Protein 4CNE (pdb70)

Radius of gyration: 18.92 Å; Cα contacts (8 Å, |Δi|>4): 772; chains: 2; bounding box: 39×49×54 Å

Foldseek 3Di:
DVCQQLQALEEEEEEQEADLLLLLLLLLLQVVLNHQHYEYANHVDQRDPNSCVSVPVRVNSSVPYHYYHDPCVVCPFAPAEEEEDDADPVDGAAEDELLVVLQVQSVRSNDTHYYYYWYYFPPTDDPVSRVVHNYYYAHDDDPVDRDDGRSVVSNSSSNSNSVSVVVVD/DVCQQLAALEEEEEEQEADLLLLLLQLLLLVVLNYQEYEYANHVDQHDVNSCVSVPVRSNSSVPYHYYHDPCVVCPWAPAEEEEDLVAAEDELLRLLQVQSVRSNPTHYYYYWYYQPPIDDPVRNVVGNYYYNHDDDPVDRRDGRSVVSSSSSNSNSVNVVVVD

GO terms:
  GO:0106339 tRNA (cytidine(32)-2'-O-ribose)-methyltransferase activity (F, EXP)
  GO:0160206 tRNA (cytidine(32)/uridine(32)-2'-O-ribose)-methyltransferase activity (F, EXP)
  GO:0005829 cytosol (C, IDA)
  GO:0042803 protein homodimerization activity (F, IDA)
  GO:0002128 tRNA nucleoside ribose methylation (P, IMP)

Organism: Escherichia coli (strain K12) (NCBI:txid83333)

Solvent-accessible surface area: 13932 Å² total; per-residue (Å²): 32,106,0,64,186,34,1,74,47,0,29,0,0,1,1,63,2,50,105,17,20,20,2,0,20,0,0,43,1,0,32,0,0,2,0,46,35,1,31,0,6,73,17,135,77,145,35,64,91,102,0,80,67,78,0,48,39,0,40,68,1,10,62,102,17,84,78,23,116,66,11,85,82,0,19,65,65,19,54,12,5,1,0,30,28,75,171,37,225,122,38,98,62,72,36,11,58,1,65,79,0,0,98,86,0,11,73,63,1,73,125,47,39,0,0,3,0,2,5,49,26,226,115,23,18,67,81,126,24,15,86,76,5,94,59,4,5,31,29,39,18,6,85,114,39,68,65,24,41,15,0,12,14,0,1,0,1,0,0,3,0,7,26,6,16,62,78,90,144,32,107,0,72,202,33,0,83,42,0,28,0,0,1,1,58,1,42,107,11,8,22,0,0,21,0,0,45,2,0,31,1,0,2,0,49,33,1,26,0,4,73,14,132,75,136,34,61,94,103,0,79,67,71,0,54,43,0,40,70,3,13,62,106,21,88,68,24,112,67,11,79,81,0,20,65,64,18,52,7,6,0,0,19,46,94,180,86,70,110,25,59,1,65,86,0,0,92,60,0,12,74,63,1,80,129,45,38,0,0,1,0,2,10,38,43,236,108,27,15,55,112,117,20,25,115,71,6,88,56,19,1,36,16,37,19,4,88,120,36,44,53,22,33,15,0,10,15,0,1,0,1,0,0,1,0,8,26,5,16,67,79,93,134

Sequence (333 aa):
DPALRALQNIRIVLVETSHTGNMGSVARAMMKTMGLTNLWLVNPLVKPDSQAIALAAGASDVIGNAHIVDTLDEALAGCSLVVGTSARSRTLPWPMLDPRECGLKSVAEAANTPVALVFGRERVGLTNEELQKCHYHVAIAANPEYSSLNLAMAVQVIAYEVRMAWLATQDPALRALQNIRIVLVETSHTGNMGSVARAMKTMGLTNLWLVNPLVKPDSQAIALAAGASDVIGNAHIVDTLDEALAGCSLVVGTSAPWPMLDPRECGLKSVAEAANTPVALVFGRERVGLTNEELQKCHYHVAIAANPEYSSLNLAMMAVQVIAYEVRMAWLATQ

CATH classification: 3.40.1280.10

Nearest PDB structures (foldseek):
  4cne-assembly1_A  TM=1.006E+00  e=1.136E-35  Escherichia coli K-12
  4cne-assembly1_B  TM=1.001E+00  e=1.919E-32  Escherichia coli K-12
  4cnd-assembly1_B  TM=1.003E+00  e=7.903E-32  Escherichia coli K-12
  4xbo-assembly1_A  TM=9.644E-01  e=3.445E-30  Escherichia coli K-12
  4xbo-assembly1_B  TM=9.761E-01  e=1.181E-26  Escherichia coli K-12

Structure (mmCIF, N/CA/C/O backbone):
data_4CNE
#
_entry.id   4CNE
#
_cell.length_a   42.440
_cell.length_b   72.850
_cell.length_c   55.540
_cell.angle_alpha   90.00
_cell.angle_beta   107.75
_cell.angle_gamma   90.00
#
_symmetry.space_group_name_H-M   'P 1 21 1'
#
loop_
_entity.id
_entity.type
_entity.pdbx_description
1 polymer "TRNA (CYTIDINE/URIDINE-2'-O-)-METHYLTRANSFERASE TRMJ"
2 non-polymer S-ADENOSYL-L-HOMOCYSTEINE
3 non-polymer DI(HYDROXYETHYL)ETHER
4 water water
#
loop_
_atom_site.group_PDB
_atom_site.id
_atom_site.type_symbol
_atom_site.label_atom_id
_atom_site.label_alt_id
_atom_site.label_comp_id
_atom_site.label_asym_id
_atom_site.label_entity_id
_atom_site.label_seq_id
_atom_site.pdbx_PDB_ins_code
_atom_site.Cartn_x
_atom_site.Cartn_y
_atom_site.Cartn_z
_atom_site.occupancy
_atom_site.B_iso_or_equiv
_atom_site.auth_seq_id
_atom_site.auth_comp_id
_atom_site.auth_asym_id
_atom_site.auth_atom_id
_atom_site.pdbx_PDB_model_num
ATOM 1 N N . ASP A 1 12 ? 2.274 1.876 38.378 1.00 59.94 -5 ASP A N 1
ATOM 2 C CA . ASP A 1 12 ? 3.231 2.807 37.754 1.00 54.27 -5 ASP A CA 1
ATOM 3 C C . ASP A 1 12 ? 4.504 2.903 38.603 1.00 56.78 -5 ASP A C 1
ATOM 4 O O . ASP A 1 12 ? 4.455 3.351 39.751 1.00 58.66 -5 ASP A O 1
ATOM 9 N N . PRO A 1 13 ? 5.666 2.538 38.029 1.00 57.43 -4 PRO A N 1
ATOM 10 C CA . PRO A 1 13 ? 6.928 2.739 38.753 1.00 57.76 -4 PRO A CA 1
ATOM 11 C C . PRO A 1 13 ? 7.174 4.144 39.202 1.00 56.09 -4 PRO A C 1
ATOM 12 O O . PRO A 1 13 ? 8.036 4.360 40.035 1.00 57.57 -4 PRO A O 1
ATOM 16 N N . ALA A 1 14 ? 6.467 5.103 38.621 1.00 52.16 -3 ALA A N 1
ATOM 17 C CA . ALA A 1 14 ? 6.687 6.499 38.902 1.00 51.17 -3 ALA A CA 1
ATOM 18 C C . ALA A 1 14 ? 5.855 6.961 40.073 1.00 52.44 -3 ALA A C 1
ATOM 19 O O . ALA A 1 14 ? 6.052 8.021 40.584 1.00 49.72 -3 ALA A O 1
ATOM 21 N N . LEU A 1 15 ? 4.913 6.146 40.486 1.00 57.78 -2 LEU A N 1
ATOM 22 C CA . LEU A 1 15 ? 3.890 6.577 41.390 1.00 59.57 -2 LEU A CA 1
ATOM 23 C C . LEU A 1 15 ? 4.400 7.276 42.609 1.00 61.56 -2 LEU A C 1
ATOM 24 O O . LEU A 1 15 ? 3.920 8.315 42.953 1.00 59.54 -2 LEU A O 1
ATOM 29 N N . ARG A 1 16 ? 5.364 6.693 43.280 1.00 65.73 -1 ARG A N 1
ATOM 30 C CA . ARG A 1 16 ? 5.775 7.250 44.535 1.00 72.37 -1 ARG A CA 1
ATOM 31 C C . ARG A 1 16 ? 6.668 8.464 44.386 1.00 66.56 -1 ARG A C 1
ATOM 32 O O . ARG A 1 16 ? 6.697 9.293 45.246 1.00 62.81 -1 ARG A O 1
ATOM 40 N N . ALA A 1 17 ? 7.390 8.564 43.290 1.00 59.23 1 ALA A N 1
ATOM 41 C CA . ALA A 1 17 ? 8.202 9.730 43.038 1.00 58.34 1 ALA A CA 1
ATOM 42 C C . ALA A 1 17 ? 7.396 10.950 42.620 1.00 53.56 1 ALA A C 1
ATOM 43 O O . ALA A 1 17 ? 7.905 12.041 42.652 1.00 52.41 1 ALA A O 1
ATOM 45 N N . LEU A 1 18 ? 6.153 10.738 42.230 1.00 48.53 2 LEU A N 1
ATOM 46 C CA . LEU A 1 18 ? 5.335 11.777 41.637 1.00 45.52 2 LEU A CA 1
ATOM 47 C C . LEU A 1 18 ? 4.165 12.102 42.506 1.00 43.54 2 LEU A C 1
ATOM 48 O O . LEU A 1 18 ? 3.515 13.096 42.343 1.00 41.63 2 LEU A O 1
ATOM 53 N N . GLN A 1 19 ? 3.913 11.225 43.454 1.00 47.10 3 GLN A N 1
ATOM 54 C CA . GLN A 1 19 ? 2.850 11.334 44.408 1.00 50.77 3 GLN A CA 1
ATOM 55 C C . GLN A 1 19 ? 2.741 12.695 45.086 1.00 49.53 3 GLN A C 1
ATOM 56 O O . GLN A 1 19 ? 1.637 13.191 45.304 1.00 49.32 3 GLN A O 1
ATOM 62 N N . ASN A 1 20 ? 3.894 13.273 45.423 1.00 48.98 4 ASN A N 1
ATOM 63 C CA . ASN A 1 20 ? 3.958 14.588 46.109 1.00 50.21 4 ASN A CA 1
ATOM 64 C C . ASN A 1 20 ? 3.561 15.786 45.250 1.00 46.38 4 ASN A C 1
ATOM 65 O O . ASN A 1 20 ? 3.348 16.885 45.762 1.00 45.06 4 ASN A O 1
ATOM 70 N N . ILE A 1 21 ? 3.534 15.605 43.931 1.00 42.62 5 ILE A N 1
ATOM 71 C CA . ILE A 1 21 ? 3.156 16.674 43.048 1.00 40.54 5 ILE A CA 1
ATOM 72 C C . ILE A 1 21 ? 1.648 16.875 42.957 1.00 40.68 5 ILE A C 1
ATOM 73 O O . ILE A 1 21 ? 0.909 15.969 42.596 1.00 44.36 5 ILE A O 1
ATOM 78 N N . ARG A 1 22 ? 1.203 18.065 43.343 1.00 35.95 6 ARG A N 1
ATOM 79 C CA . ARG A 1 22 ? -0.227 18.444 43.321 1.00 35.65 6 ARG A CA 1
ATOM 80 C C . ARG A 1 22 ? -0.466 19.261 42.071 1.00 31.65 6 ARG A C 1
ATOM 81 O O . ARG A 1 22 ? 0.261 20.153 41.855 1.00 32.37 6 ARG A O 1
ATOM 89 N N . ILE A 1 23 ? -1.493 18.928 41.303 1.00 31.14 7 ILE A N 1
ATOM 90 C CA . ILE A 1 23 ? -2.070 19.816 40.278 1.00 30.53 7 ILE A CA 1
ATOM 91 C C . ILE A 1 23 ? -3.229 20.564 40.904 1.00 29.94 7 ILE A C 1
ATOM 92 O O . ILE A 1 23 ? -4.154 19.961 41.426 1.00 30.41 7 ILE A O 1
ATOM 97 N N . VAL A 1 24 ? -3.113 21.889 40.926 1.00 29.21 8 VAL A N 1
ATOM 98 C CA . VAL A 1 24 ? -4.041 22.773 41.544 1.00 28.17 8 VAL A CA 1
ATOM 99 C C . VAL A 1 24 ? -4.703 23.614 40.436 1.00 28.34 8 VAL A C 1
ATOM 100 O O . VAL A 1 24 ? -4.031 24.385 39.734 1.00 27.87 8 VAL A O 1
ATOM 104 N N . LEU A 1 25 ? -6.007 23.433 40.264 1.00 26.72 9 LEU A N 1
ATOM 105 C CA . LEU A 1 25 ? -6.798 24.262 39.368 1.00 26.70 9 LEU A CA 1
ATOM 106 C C . LEU A 1 25 ? -7.584 25.296 40.139 1.00 27.92 9 LEU A C 1
ATOM 107 O O . LEU A 1 25 ? -8.393 24.965 41.042 1.00 28.95 9 LEU A O 1
ATOM 112 N N . VAL A 1 26 ? -7.423 26.552 39.740 1.00 28.28 10 VAL A N 1
ATOM 113 C CA . VAL A 1 26 ? -8.104 27.635 40.421 1.00 30.17 10 VAL A CA 1
ATOM 114 C C . VAL A 1 26 ? -9.366 28.028 39.671 1.00 30.31 10 VAL A C 1
ATOM 115 O O . VAL A 1 26 ? -9.283 28.436 38.522 1.00 31.29 10 VAL A O 1
ATOM 119 N N . GLU A 1 27 ? -10.520 27.930 40.339 1.00 30.25 11 GLU A N 1
ATOM 120 C CA . GLU A 1 27 ? -11.821 28.388 39.846 1.00 32.40 11 GLU A CA 1
ATOM 121 C C . GLU A 1 27 ? -12.149 27.879 38.426 1.00 33.59 11 GLU A C 1
ATOM 122 O O . GLU A 1 27 ? -12.459 28.645 37.531 1.00 32.36 11 GLU A O 1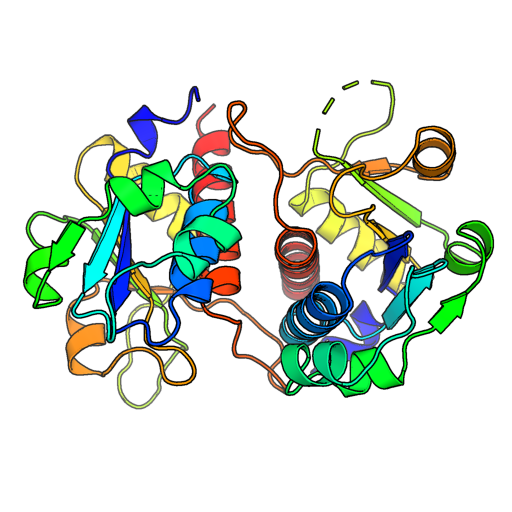
ATOM 128 N N . THR A 1 28 ? -12.043 26.586 38.238 1.00 33.70 12 THR A N 1
ATOM 129 C CA . THR A 1 28 ? -12.325 26.001 36.951 1.00 35.65 12 THR A CA 1
ATOM 130 C C . THR A 1 28 ? -13.827 26.175 36.711 1.00 38.34 12 THR A C 1
ATOM 131 O O . THR A 1 28 ? -14.627 26.021 37.632 1.00 38.05 12 THR A O 1
ATOM 135 N N . SER A 1 29 ? -14.166 26.628 35.505 1.00 38.86 13 SER A N 1
ATOM 136 C CA . SER A 1 29 ? -15.538 26.939 35.125 1.00 46.48 13 SER A CA 1
ATOM 137 C C . SER A 1 29 ? -16.260 25.712 34.606 1.00 48.27 13 SER A C 1
ATOM 138 O O . SER A 1 29 ? -17.408 25.518 34.908 1.00 57.32 13 SER A O 1
ATOM 141 N N . HIS A 1 30 ? -15.583 24.918 33.780 1.00 48.92 14 HIS A N 1
ATOM 142 C CA . HIS A 1 30 ? -16.238 23.865 32.995 1.00 48.28 14 HIS A CA 1
ATOM 143 C C . HIS A 1 30 ? -15.841 22.516 33.549 1.00 45.99 14 HIS A C 1
ATOM 144 O O . HIS A 1 30 ? -14.646 22.196 33.630 1.00 40.83 14 HIS A O 1
ATOM 151 N N . THR A 1 31 ? -16.838 21.709 33.912 1.00 44.94 15 THR A N 1
ATOM 152 C CA . THR A 1 31 ? -16.561 20.387 34.449 1.00 45.50 15 THR A CA 1
ATOM 153 C C . THR A 1 31 ? -15.821 19.454 33.448 1.00 42.55 15 THR A C 1
ATOM 154 O O . THR A 1 31 ? -14.991 18.614 33.857 1.00 42.31 15 THR A O 1
ATOM 158 N N . GLY A 1 32 ? -16.111 19.614 32.155 1.00 40.63 16 GLY A N 1
ATOM 159 C CA . GLY A 1 32 ? -15.408 18.887 31.123 1.00 39.72 16 GLY A CA 1
ATOM 160 C C . GLY A 1 32 ? -13.898 19.056 31.272 1.00 37.67 16 GLY A C 1
ATOM 161 O O . GLY A 1 32 ? -13.143 18.096 31.107 1.00 34.93 16 GLY A O 1
ATOM 162 N N . ASN A 1 33 ? -13.461 20.277 31.587 1.00 35.60 17 ASN A N 1
ATOM 163 C CA . ASN A 1 33 ? -12.016 20.548 31.739 1.00 35.26 17 ASN A CA 1
ATOM 164 C C . ASN A 1 33 ? -11.426 19.828 32.951 1.00 34.11 17 ASN A C 1
ATOM 165 O O . ASN A 1 33 ? -10.302 19.366 32.912 1.00 33.41 17 ASN A O 1
ATOM 170 N N . MET A 1 34 ? -12.183 19.713 34.035 1.00 35.37 18 MET A N 1
ATOM 171 C CA . MET A 1 34 ? -11.683 18.954 35.195 1.00 36.07 18 MET A CA 1
ATOM 172 C C . MET A 1 34 ? -11.426 17.508 34.834 1.00 33.91 18 MET A C 1
ATOM 173 O O . MET A 1 34 ? -10.372 16.988 35.165 1.00 34.51 18 MET A O 1
ATOM 178 N N . GLY A 1 35 ? -12.346 16.901 34.077 1.00 32.43 19 GLY A N 1
ATOM 179 C CA . GLY A 1 35 ? -12.167 15.561 33.547 1.00 32.92 19 GLY A CA 1
ATOM 180 C C . GLY A 1 35 ? -10.961 15.419 32.645 1.00 32.85 19 GLY A C 1
ATOM 181 O O . GLY A 1 35 ? -10.171 14.466 32.800 1.00 32.92 19 GLY A O 1
ATOM 182 N N . SER A 1 36 ? -10.805 16.356 31.697 1.00 30.96 20 SER A N 1
ATOM 183 C CA . SER A 1 36 ? -9.695 16.276 30.761 1.00 29.53 20 SER A CA 1
ATOM 184 C C . SER A 1 36 ? -8.393 16.420 31.494 1.00 27.01 20 SER A C 1
ATOM 185 O O . SER A 1 36 ? -7.406 15.775 31.158 1.00 25.70 20 SER A O 1
ATOM 188 N N . VAL A 1 37 ? -8.375 17.242 32.541 1.00 27.73 21 VAL A N 1
ATOM 189 C CA . VAL A 1 37 ? -7.159 17.438 33.303 1.00 26.11 21 VAL A CA 1
ATOM 190 C C . VAL A 1 37 ? -6.832 16.133 34.042 1.00 26.62 21 VAL A C 1
ATOM 191 O O . VAL A 1 37 ? -5.668 15.732 34.171 1.00 28.84 21 VAL A O 1
ATOM 195 N N . ALA A 1 38 ? -7.852 15.517 34.588 1.00 29.18 22 ALA A N 1
ATOM 196 C CA . ALA A 1 38 ? -7.687 14.240 35.303 1.00 30.37 22 ALA A CA 1
ATOM 197 C C . ALA A 1 38 ? -7.105 13.188 34.420 1.00 30.21 22 ALA A C 1
ATOM 198 O O . ALA A 1 38 ? -6.179 12.483 34.810 1.00 30.11 22 ALA A O 1
ATOM 200 N N . ARG A 1 39 ? -7.558 13.152 33.176 1.00 31.92 23 ARG A N 1
ATOM 201 C CA . ARG A 1 39 ? -6.999 12.212 32.199 1.00 30.42 23 ARG A CA 1
ATOM 202 C C . ARG A 1 39 ? -5.532 12.542 31.845 1.00 30.50 23 ARG A C 1
ATOM 203 O O . ARG A 1 39 ? -4.653 11.657 31.862 1.00 30.94 23 ARG A O 1
ATOM 211 N N . ALA A 1 40 ? -5.253 13.808 31.551 1.00 30.04 24 ALA A N 1
ATOM 212 C CA . ALA A 1 40 ? -3.890 14.245 31.262 1.00 30.38 24 ALA A CA 1
ATOM 213 C C . ALA A 1 40 ? -2.924 13.891 32.382 1.00 29.58 24 ALA A C 1
ATOM 214 O O . ALA A 1 40 ? -1.816 13.446 32.129 1.00 29.64 24 ALA A O 1
ATOM 216 N N A MET A 1 41 ? -3.351 14.163 33.614 0.50 31.96 25 MET A N 1
ATOM 217 N N B MET A 1 41 ? -3.312 14.166 33.622 0.50 28.76 25 MET A N 1
ATOM 218 C CA A MET A 1 41 ? -2.592 13.834 34.812 0.50 33.88 25 MET A CA 1
ATOM 219 C CA B MET A 1 41 ? -2.500 13.789 34.770 0.50 28.59 25 MET A CA 1
ATOM 220 C C A MET A 1 41 ? -2.296 12.355 34.947 0.50 32.84 25 MET A C 1
ATOM 221 C C B MET A 1 41 ? -2.254 12.311 34.846 0.50 30.14 25 MET A C 1
ATOM 222 O O A MET A 1 41 ? -1.150 11.968 35.186 0.50 31.09 25 MET A O 1
ATOM 223 O O B MET A 1 41 ? -1.097 11.874 34.943 0.50 28.67 25 MET A O 1
ATOM 232 N N . LYS A 1 42 ? -3.333 11.523 34.832 1.00 31.68 26 LYS A N 1
ATOM 233 C CA . LYS A 1 42 ? -3.176 10.083 35.060 1.00 32.73 26 LYS A CA 1
ATOM 234 C C . LYS A 1 42 ? -2.237 9.443 34.029 1.00 33.32 26 LYS A C 1
ATOM 235 O O . LYS A 1 42 ? -1.421 8.522 34.361 1.00 30.07 26 LYS A O 1
ATOM 241 N N . THR A 1 43 ? -2.377 9.863 32.779 1.00 28.67 27 THR A N 1
ATOM 242 C CA . THR A 1 43 ? -1.538 9.302 31.745 1.00 28.97 27 THR A CA 1
ATOM 243 C C . THR A 1 43 ? -0.067 9.568 32.003 1.00 28.89 27 THR A C 1
ATOM 244 O O . THR A 1 43 ? 0.781 8.917 31.393 1.00 29.57 27 THR A O 1
ATOM 248 N N . MET A 1 44 ? 0.247 10.635 32.736 1.00 26.76 28 MET A N 1
ATOM 249 C CA . MET A 1 44 ? 1.617 10.929 33.070 1.00 28.38 28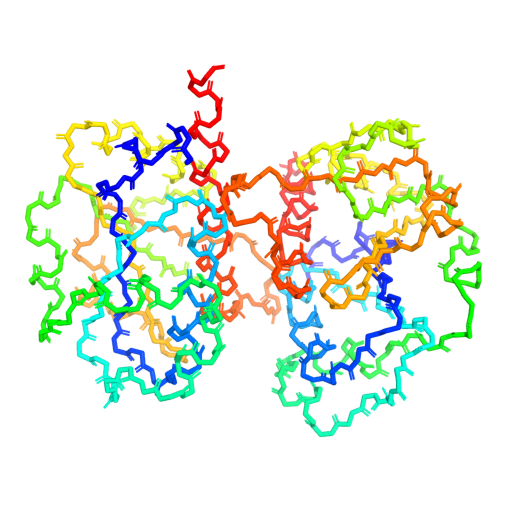 MET A CA 1
ATOM 250 C C . MET A 1 44 ? 2.047 10.453 34.479 1.00 31.51 28 MET A C 1
ATOM 251 O O . MET A 1 44 ? 3.191 10.708 34.867 1.00 33.99 28 MET A O 1
ATOM 256 N N . GLY A 1 45 ? 1.155 9.770 35.197 1.00 30.34 29 GLY A N 1
ATOM 257 C CA . GLY A 1 45 ? 1.460 9.178 36.553 1.00 32.05 29 GLY A CA 1
ATOM 258 C C . GLY A 1 45 ? 1.121 10.091 37.724 1.00 34.32 29 GLY A C 1
ATOM 259 O O . GLY A 1 45 ? 1.504 9.807 38.843 1.00 32.18 29 GLY A O 1
ATOM 260 N N . LEU A 1 46 ? 0.521 11.264 37.435 1.00 34.03 30 LEU A N 1
ATOM 261 C CA . LEU A 1 46 ? 0.104 12.204 38.475 1.00 34.78 30 LEU A CA 1
ATOM 262 C C . LEU A 1 46 ? -1.314 11.838 38.887 1.00 36.51 30 LEU A C 1
ATOM 263 O O . LEU A 1 46 ? -2.112 11.455 38.054 1.00 38.49 30 LEU A O 1
ATOM 268 N N . THR A 1 47 ? -1.584 11.842 40.196 1.00 35.71 31 THR A N 1
ATOM 269 C CA . THR A 1 47 ? -2.871 11.407 40.712 1.00 37.67 31 THR A CA 1
ATOM 270 C C . THR A 1 47 ? -3.541 12.376 41.708 1.00 37.55 31 THR A C 1
ATOM 271 O O . THR A 1 47 ? -4.654 12.073 42.208 1.00 42.10 31 THR A O 1
ATOM 275 N N . ASN A 1 48 ? -2.850 13.474 42.045 1.00 32.57 32 ASN A N 1
ATOM 276 C CA . ASN A 1 48 ? -3.167 14.342 43.194 1.00 34.71 32 ASN A CA 1
ATOM 277 C C . ASN A 1 48 ? -3.699 15.700 42.663 1.00 32.45 32 ASN A C 1
ATOM 278 O O . ASN A 1 48 ? -2.888 16.559 42.282 1.00 35.31 32 ASN A O 1
ATOM 283 N N . LEU A 1 49 ? -5.020 15.812 42.521 1.00 32.23 33 LEU A N 1
ATOM 284 C CA . LEU A 1 49 ? -5.700 16.977 41.975 1.00 33.64 33 LEU A CA 1
ATOM 285 C C . LEU A 1 49 ? -6.388 17.752 43.056 1.00 36.49 33 LEU A C 1
ATOM 286 O O . LEU A 1 49 ? -7.133 17.184 43.869 1.00 35.38 33 LEU A O 1
ATOM 291 N N . TRP A 1 50 ? -6.121 19.046 43.079 1.00 32.03 34 TRP A N 1
ATOM 292 C CA . TRP A 1 50 ? -6.783 19.969 43.997 1.00 33.30 34 TRP A CA 1
ATOM 293 C C . TRP A 1 50 ? -7.591 20.950 43.175 1.00 32.88 34 TRP A C 1
ATOM 294 O O . TRP A 1 50 ? -7.049 21.520 42.192 1.00 29.82 34 TRP A O 1
ATOM 305 N N . LEU A 1 51 ? -8.853 21.169 43.583 1.00 32.54 35 LEU A N 1
ATOM 306 C CA . LEU A 1 51 ? -9.720 22.207 42.968 1.00 33.45 35 LEU A CA 1
ATOM 307 C C . LEU A 1 51 ? -9.958 23.294 43.971 1.00 35.60 35 LEU A C 1
ATOM 308 O O . LEU A 1 51 ? -10.427 23.016 45.087 1.00 36.05 35 LEU A O 1
ATOM 313 N N . VAL A 1 52 ? -9.588 24.511 43.615 1.00 33.73 36 VAL A N 1
ATOM 314 C CA . VAL A 1 52 ? -9.751 25.664 44.470 1.00 32.52 36 VAL A CA 1
ATOM 315 C C . VAL A 1 52 ? -10.982 26.404 44.008 1.00 33.53 36 VAL A C 1
ATOM 316 O O . VAL A 1 52 ? -11.024 26.902 42.935 1.00 36.65 36 VAL A O 1
ATOM 320 N N . ASN A 1 53 ? -12.000 26.432 44.832 1.00 36.17 37 ASN A N 1
ATOM 321 C CA . ASN A 1 53 ? -13.248 27.062 44.500 1.00 38.41 37 ASN A CA 1
ATOM 322 C C . ASN A 1 53 ? -13.776 26.839 43.082 1.00 40.04 37 ASN A C 1
ATOM 323 O O . ASN A 1 53 ? -14.036 27.774 42.363 1.00 41.63 37 ASN A O 1
ATOM 328 N N . PRO A 1 54 ? -13.988 25.595 42.706 1.00 39.05 38 PRO A N 1
ATOM 329 C CA . PRO A 1 54 ? -14.560 25.302 41.401 1.00 39.80 38 PRO A CA 1
ATOM 330 C C . PRO A 1 54 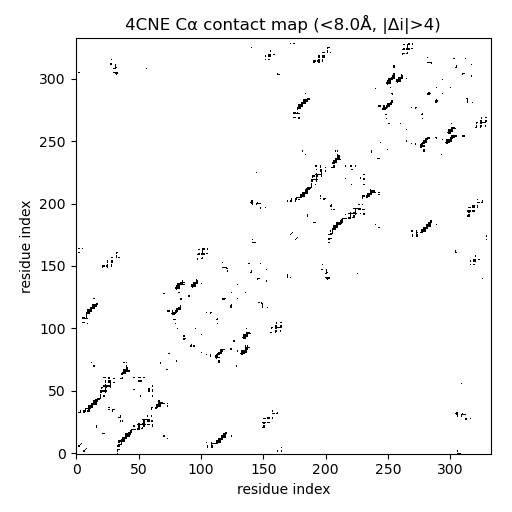? -15.946 25.901 41.259 1.00 42.40 38 PRO A C 1
ATOM 331 O O . PRO A 1 54 ? -16.653 25.960 42.225 1.00 42.74 38 PRO A O 1
ATOM 335 N N . LEU A 1 55 ? -16.311 26.381 40.085 1.00 42.29 39 LEU A N 1
ATOM 336 C CA . LEU A 1 55 ? -17.597 27.074 39.953 1.00 47.35 39 LEU A CA 1
ATOM 337 C C . LEU A 1 55 ? -18.745 26.099 40.281 1.00 49.51 39 LEU A C 1
ATOM 338 O O . LEU A 1 55 ? -19.765 26.472 40.833 1.00 49.68 39 LEU A O 1
ATOM 343 N N . VAL A 1 56 ? -18.541 24.846 39.897 1.00 49.51 40 VAL A N 1
ATOM 344 C CA . VAL A 1 56 ? -19.526 23.784 40.028 1.00 53.76 40 VAL A CA 1
ATOM 345 C C . VAL A 1 56 ? -18.691 22.553 40.326 1.00 51.80 40 VAL A C 1
ATOM 346 O O . VAL A 1 56 ? -17.574 22.428 39.828 1.00 44.93 40 VAL A O 1
ATOM 350 N N . LYS A 1 57 ? -19.189 21.672 41.172 1.00 57.06 41 LYS A N 1
ATOM 351 C CA . LYS A 1 57 ? -18.448 20.474 41.506 1.00 59.98 41 LYS A CA 1
ATOM 352 C C . LYS A 1 57 ? -18.461 19.484 40.352 1.00 56.12 41 LYS A C 1
ATOM 353 O O . LYS A 1 57 ? -19.385 19.463 39.555 1.00 59.89 41 LYS A O 1
ATOM 359 N N . PRO A 1 58 ? -17.438 18.643 40.280 1.00 53.27 42 PRO A N 1
ATOM 360 C CA . PRO A 1 58 ? -17.405 17.600 39.257 1.00 55.72 42 PRO A CA 1
ATOM 361 C C . PRO A 1 58 ? -18.710 16.785 39.155 1.00 58.51 42 PRO A C 1
ATOM 362 O O . PRO A 1 58 ? -19.250 16.319 40.167 1.00 58.33 42 PRO A O 1
ATOM 366 N N . ASP A 1 59 ? -19.203 16.647 37.924 1.00 57.56 43 ASP A N 1
ATOM 367 C CA . ASP A 1 59 ? -20.462 15.955 37.656 1.00 63.50 43 ASP A CA 1
ATOM 368 C C . ASP A 1 59 ? -20.227 14.863 36.599 1.00 61.83 43 ASP A C 1
ATOM 369 O O . ASP A 1 59 ? -19.092 14.416 36.377 1.00 54.45 43 ASP A O 1
ATOM 374 N N . SER A 1 60 ? -21.311 14.445 35.967 1.00 67.50 44 SER A N 1
ATOM 375 C CA . SER A 1 60 ? -21.278 13.494 34.870 1.00 69.27 44 SER A CA 1
ATOM 376 C C . SER A 1 60 ? -20.249 13.844 33.761 1.00 64.77 44 SER A C 1
ATOM 377 O O . SER A 1 60 ? -19.573 12.948 33.221 1.00 58.44 44 SER A O 1
ATOM 380 N N . GLN A 1 61 ? -20.142 15.126 33.423 1.00 61.22 45 GLN A N 1
ATOM 381 C CA . GLN A 1 61 ? -19.286 15.560 32.313 1.00 63.19 45 GLN A CA 1
ATOM 382 C C . GLN A 1 61 ? -17.798 15.449 32.654 1.00 57.21 45 GLN A C 1
ATOM 383 O O . GLN A 1 61 ? -16.972 15.146 31.783 1.00 54.05 45 GLN A O 1
ATOM 389 N N . ALA A 1 62 ? -17.461 15.711 33.916 1.00 53.16 46 ALA A N 1
ATOM 390 C CA . ALA A 1 62 ? -16.099 15.514 34.390 1.00 50.29 46 ALA A CA 1
ATOM 391 C C . ALA A 1 62 ? -15.764 14.052 34.337 1.00 49.03 46 ALA A C 1
ATOM 392 O O . ALA A 1 62 ? -14.684 13.658 33.907 1.00 50.47 46 ALA A O 1
ATOM 394 N N . ILE A 1 63 ? -16.695 13.234 34.796 1.00 50.76 47 ILE A N 1
ATOM 395 C CA . ILE A 1 63 ? -16.476 11.807 34.856 1.00 55.07 47 ILE A CA 1
ATOM 396 C C . ILE A 1 63 ? -16.304 11.266 33.438 1.00 55.31 47 ILE A C 1
ATOM 397 O O . ILE A 1 63 ? -15.419 10.441 33.185 1.00 51.82 47 ILE A O 1
ATOM 402 N N . ALA A 1 64 ? -17.105 11.788 32.512 1.00 55.52 48 ALA A N 1
ATOM 403 C CA . ALA A 1 64 ? -17.106 11.305 31.133 1.00 58.63 48 ALA A CA 1
ATOM 404 C C . ALA A 1 64 ? -15.789 11.657 30.426 1.00 55.15 48 ALA A C 1
ATOM 405 O O . ALA A 1 64 ? -15.200 10.804 29.757 1.00 58.55 48 ALA A O 1
ATOM 407 N N . LEU A 1 65 ? -15.295 12.888 30.616 1.00 49.74 49 LEU A N 1
ATOM 408 C CA . LEU A 1 65 ? -14.029 13.307 30.000 1.00 48.63 49 LEU A CA 1
ATOM 409 C C . LEU A 1 65 ? -12.792 12.701 30.710 1.00 43.72 49 LEU A C 1
ATOM 410 O O . LEU A 1 65 ? -11.733 12.613 30.124 1.00 42.08 49 LEU A O 1
ATOM 415 N N . ALA A 1 66 ? -12.950 12.318 31.966 1.00 45.68 50 ALA A N 1
ATOM 416 C CA . ALA A 1 66 ? -11.889 11.700 32.733 1.00 41.88 50 ALA A CA 1
ATOM 417 C C . ALA A 1 66 ? -11.645 10.304 32.232 1.00 44.81 50 ALA A C 1
ATOM 418 O O . ALA A 1 66 ? -10.572 9.785 32.327 1.00 43.38 50 ALA A O 1
ATOM 420 N N . ALA A 1 67 ? -12.675 9.698 31.690 1.00 47.54 51 ALA A N 1
ATOM 421 C CA . ALA A 1 67 ? -12.561 8.368 31.137 1.00 49.70 51 ALA A CA 1
ATOM 422 C C . ALA A 1 67 ? -11.959 7.422 32.172 1.00 48.05 51 ALA A C 1
ATOM 423 O O . ALA A 1 67 ? -12.496 7.253 33.226 1.00 50.15 51 ALA A O 1
ATOM 425 N N . GLY A 1 68 ? -10.819 6.845 31.875 1.00 58.64 52 GLY A N 1
ATOM 426 C CA . GLY A 1 68 ? -10.214 5.925 32.803 1.00 52.57 52 GLY A CA 1
ATOM 427 C C . GLY A 1 68 ? -9.581 6.569 34.002 1.00 48.32 52 GLY A C 1
ATOM 428 O O . GLY A 1 68 ? -8.925 5.908 34.761 1.00 46.90 52 GLY A O 1
ATOM 429 N N . ALA A 1 69 ? -9.752 7.871 34.153 1.00 45.62 53 ALA A N 1
ATOM 430 C CA . ALA A 1 69 ? -9.093 8.587 35.226 1.00 41.48 53 ALA A CA 1
ATOM 431 C C . ALA A 1 69 ? -10.085 9.166 36.186 1.00 40.71 53 ALA A C 1
ATOM 432 O O . ALA A 1 69 ? -9.811 10.096 36.896 1.00 39.46 53 ALA A O 1
ATOM 434 N N . SER A 1 70 ? -11.254 8.583 36.210 1.00 41.99 54 SER A N 1
ATOM 435 C CA . SER A 1 70 ? -12.308 9.128 37.053 1.00 46.97 54 SER A CA 1
ATOM 436 C C . SER A 1 70 ? -11.976 8.977 38.549 1.00 45.47 54 SER A C 1
ATOM 437 O O . SER A 1 70 ? -12.483 9.744 39.370 1.00 47.11 54 SER A O 1
ATOM 440 N N . ASP A 1 71 ? -11.061 8.061 38.876 1.00 44.96 55 ASP A N 1
ATOM 441 C CA . ASP A 1 71 ? -10.492 7.977 40.230 1.00 46.34 55 ASP A CA 1
ATOM 442 C C . ASP A 1 71 ? -9.687 9.218 40.666 1.00 42.96 55 ASP A C 1
ATOM 443 O O . ASP A 1 71 ? -9.677 9.592 41.848 1.00 44.01 55 ASP A O 1
ATOM 448 N N . VAL A 1 72 ? -9.048 9.889 39.712 1.00 37.92 56 VAL A N 1
ATOM 449 C CA . VAL A 1 72 ? -8.330 11.126 40.023 1.00 38.20 56 VAL A CA 1
ATOM 450 C C . VAL A 1 72 ? -9.366 12.223 40.374 1.00 40.60 56 VAL A C 1
ATOM 451 O O . VAL A 1 72 ? -9.147 13.016 41.283 1.00 44.84 56 VAL A O 1
ATOM 455 N N . ILE A 1 73 ? -10.509 12.213 39.692 1.00 41.74 57 ILE A N 1
ATOM 456 C CA . ILE A 1 73 ? -11.582 13.157 39.980 1.00 44.37 57 ILE A CA 1
ATOM 457 C C . ILE A 1 73 ? -12.181 12.777 41.324 1.00 49.66 57 ILE A C 1
ATOM 458 O O . ILE A 1 73 ? -12.430 13.628 42.180 1.00 47.52 57 ILE A O 1
ATOM 463 N N . GLY A 1 74 ? -12.448 11.484 41.465 1.00 49.76 58 GLY A N 1
ATOM 464 C CA . GLY A 1 74 ? -13.074 10.939 42.648 1.00 52.62 58 GLY A CA 1
ATOM 465 C C . GLY A 1 74 ? -12.304 11.328 43.865 1.00 49.72 58 GLY A C 1
ATOM 466 O O . GLY A 1 74 ? -12.894 11.672 44.858 1.00 52.60 58 GLY A O 1
ATOM 467 N N . ASN A 1 75 ? -10.979 11.336 43.769 1.00 47.10 59 ASN A N 1
ATOM 468 C CA . ASN A 1 75 ? -10.128 11.624 44.911 1.00 46.53 59 ASN A CA 1
ATOM 469 C C . ASN A 1 75 ? -9.672 13.071 45.017 1.00 46.51 59 ASN A C 1
ATOM 470 O O . ASN A 1 75 ? -8.914 13.397 45.917 1.00 45.21 59 ASN A O 1
ATOM 475 N N . ALA A 1 76 ? -10.144 13.942 44.108 1.00 43.70 60 ALA A N 1
ATOM 476 C CA . ALA A 1 76 ? -9.770 15.362 44.128 1.00 43.37 60 ALA A CA 1
ATOM 477 C C . ALA A 1 76 ? -10.092 16.053 45.435 1.00 44.28 60 ALA A C 1
ATOM 478 O O . ALA A 1 76 ? -11.158 15.845 46.019 1.00 50.21 60 ALA A O 1
ATOM 480 N N . HIS A 1 77 ? -9.157 16.863 45.913 1.00 45.39 61 HIS A N 1
ATOM 481 C CA . HIS A 1 77 ? -9.406 17.713 47.097 1.00 48.50 61 HIS A CA 1
ATOM 482 C C . HIS A 1 77 ? -10.059 18.973 46.618 1.00 46.42 61 HIS A C 1
ATOM 483 O O . HIS A 1 77 ? -9.537 19.650 45.689 1.00 41.48 61 HIS A O 1
ATOM 490 N N . ILE A 1 78 ? -11.190 19.309 47.212 1.00 42.37 62 ILE A N 1
ATOM 491 C CA . ILE A 1 78 ? -11.867 20.553 46.880 1.00 42.85 62 ILE A CA 1
ATOM 492 C C . ILE A 1 78 ? -11.747 21.538 48.038 1.00 43.42 62 ILE A C 1
ATOM 493 O O . ILE A 1 78 ? -12.202 21.262 49.141 1.00 41.42 62 ILE A O 1
ATOM 498 N N . VAL A 1 79 ? -11.102 22.673 47.805 1.00 40.22 63 VAL A N 1
ATOM 499 C CA . VAL A 1 79 ? -10.888 23.633 48.875 1.00 41.38 63 VAL A CA 1
ATOM 500 C C . VAL A 1 79 ? -11.338 25.024 48.520 1.00 41.92 63 VAL A C 1
ATOM 501 O O . VAL A 1 79 ? -11.647 25.303 47.400 1.00 42.14 63 VAL A O 1
ATOM 505 N N . ASP A 1 80 ? -11.443 25.885 49.519 1.00 44.55 64 ASP A N 1
ATOM 506 C CA . ASP A 1 80 ? -12.063 27.177 49.302 1.00 47.71 64 ASP A CA 1
ATOM 507 C C . ASP A 1 80 ? -11.061 28.182 48.813 1.00 45.04 64 ASP A C 1
ATOM 508 O O . ASP A 1 80 ? -11.462 29.143 48.187 1.00 43.64 64 ASP A O 1
ATOM 513 N N . THR A 1 81 ? -9.806 28.040 49.253 1.00 43.66 65 THR A N 1
ATOM 514 C CA . THR A 1 81 ? -8.782 29.082 49.072 1.00 45.92 65 THR A CA 1
ATOM 515 C C . THR A 1 81 ? -7.525 28.475 48.498 1.00 41.39 65 THR A C 1
ATOM 516 O O . THR A 1 81 ? -7.177 27.323 48.816 1.00 39.22 65 THR A O 1
ATOM 520 N N . LEU A 1 82 ? -6.820 29.241 47.664 1.00 38.91 66 LEU A N 1
ATOM 521 C CA . LEU A 1 82 ? -5.537 28.799 47.159 1.00 35.26 66 LEU A CA 1
ATOM 522 C C . LEU A 1 82 ? -4.527 28.443 48.267 1.00 36.97 66 LEU A C 1
ATOM 523 O O . LEU A 1 82 ? -3.827 27.454 48.169 1.00 33.92 66 LEU A O 1
ATOM 528 N N . ASP A 1 83 ? -4.517 29.231 49.353 1.00 40.51 67 ASP A N 1
ATOM 529 C CA . ASP A 1 83 ? -3.619 28.995 50.485 1.00 46.31 67 ASP A CA 1
ATOM 530 C C . ASP A 1 83 ? -3.734 27.560 51.038 1.00 46.53 67 ASP A C 1
ATOM 531 O O . ASP A 1 83 ? -2.720 26.925 51.335 1.00 46.40 67 ASP A O 1
ATOM 536 N N . GLU A 1 84 ? -4.971 27.088 51.196 1.00 47.67 68 GLU A N 1
ATOM 537 C CA . GLU A 1 84 ? -5.263 25.688 51.550 1.00 47.92 68 GLU A CA 1
ATOM 538 C C . GLU A 1 84 ? -4.565 24.685 50.614 1.00 44.64 68 GLU A C 1
ATOM 539 O O . GLU A 1 84 ? -4.031 23.656 51.074 1.00 41.42 68 GLU A O 1
ATOM 545 N N . ALA A 1 85 ? -4.546 24.981 49.312 1.00 40.72 69 ALA A N 1
ATOM 546 C CA . ALA A 1 85 ? -3.981 24.028 48.351 1.00 39.99 69 ALA A CA 1
ATOM 547 C C . ALA A 1 85 ? -2.475 24.085 48.321 1.00 41.41 69 ALA A C 1
ATOM 548 O O . ALA A 1 85 ? -1.826 23.132 47.906 1.00 45.68 69 ALA A O 1
ATOM 550 N N . LEU A 1 86 ? -1.911 25.168 48.826 1.00 40.80 70 LEU A N 1
ATOM 551 C CA . LEU A 1 86 ? -0.468 25.311 48.861 1.00 40.56 70 LEU A CA 1
ATOM 552 C C . LEU A 1 86 ? 0.140 24.934 50.209 1.00 45.57 70 LEU A C 1
ATOM 553 O O . LEU A 1 86 ? 1.363 24.857 50.320 1.00 46.97 70 LEU A O 1
ATOM 558 N N . ALA A 1 87 ? -0.704 24.749 51.233 1.00 48.51 71 ALA A N 1
ATOM 559 C CA . ALA A 1 87 ? -0.233 24.544 52.583 1.00 52.90 71 ALA A CA 1
ATOM 560 C C . ALA A 1 87 ? 0.630 23.304 52.618 1.00 53.32 71 ALA A C 1
ATOM 561 O O . ALA A 1 87 ? 0.193 22.234 52.154 1.00 49.67 71 ALA A O 1
ATOM 563 N N . GLY A 1 88 ? 1.865 23.481 53.087 1.00 52.10 72 GLY A N 1
ATOM 564 C CA . GLY A 1 88 ? 2.802 22.382 53.266 1.00 54.19 72 GLY A CA 1
ATOM 565 C C . GLY A 1 88 ? 3.640 22.085 52.029 1.00 50.72 72 GLY A C 1
ATOM 566 O O . GLY A 1 88 ? 4.376 21.113 52.009 1.00 50.27 72 GLY A O 1
ATOM 567 N N . CYS A 1 89 ? 3.514 22.896 50.987 1.00 47.82 73 CYS A N 1
ATOM 568 C CA . CYS A 1 89 ? 4.370 22.755 49.810 1.00 47.45 73 CYS A CA 1
ATOM 569 C C . CYS A 1 89 ? 5.666 23.545 49.921 1.00 50.21 73 CYS A C 1
ATOM 570 O O . CYS A 1 89 ? 5.647 24.724 50.218 1.00 59.61 73 CYS A O 1
ATOM 573 N N . SER A 1 90 ? 6.793 22.891 49.652 1.00 49.22 74 SER A N 1
ATOM 574 C CA . SER A 1 90 ? 8.090 23.563 49.653 1.00 51.34 74 SER A CA 1
ATOM 575 C C . SER A 1 90 ? 8.353 24.267 48.321 1.00 47.71 74 SER A C 1
ATOM 576 O O . SER A 1 90 ? 9.195 25.119 48.253 1.00 43.14 74 SER A O 1
ATOM 579 N N . LEU A 1 91 ? 7.695 23.829 47.245 1.00 43.00 75 LEU A N 1
ATOM 580 C CA . LEU A 1 91 ? 7.848 24.484 45.946 1.00 39.42 75 LEU A CA 1
ATOM 581 C C . LEU A 1 91 ? 6.486 24.711 45.327 1.00 35.27 75 LEU A C 1
ATOM 582 O O . LEU A 1 91 ? 5.687 23.774 45.210 1.00 36.20 75 LEU A O 1
ATOM 587 N N . VAL A 1 92 ? 6.235 25.950 44.910 1.00 33.54 76 VAL A N 1
ATOM 588 C CA . VAL A 1 92 ? 4.997 26.306 44.233 1.00 32.11 76 VAL A CA 1
ATOM 589 C C . VAL A 1 92 ? 5.333 26.991 42.908 1.00 31.51 76 VAL A C 1
ATOM 590 O O . VAL A 1 92 ? 6.075 27.971 42.873 1.00 31.87 76 VAL A O 1
ATOM 594 N N . VAL A 1 93 ? 4.821 26.440 41.843 1.00 31.28 77 VAL A N 1
ATOM 595 C CA . VAL A 1 93 ? 5.009 26.980 40.494 1.00 31.05 77 VAL A CA 1
ATOM 596 C C . VAL A 1 93 ? 3.661 27.337 39.885 1.00 31.04 77 VAL A C 1
ATOM 597 O O . VAL A 1 93 ? 2.751 26.525 39.843 1.00 31.26 77 VAL A O 1
ATOM 601 N N . GLY A 1 94 ? 3.534 28.540 39.370 1.00 29.82 78 GLY A N 1
ATOM 602 C CA . GLY A 1 94 ? 2.262 28.913 38.739 1.00 28.38 78 GLY A CA 1
ATOM 603 C C . GLY A 1 94 ? 2.430 29.148 37.280 1.00 30.11 78 GLY A C 1
ATOM 604 O O . GLY A 1 94 ? 3.490 29.577 36.842 1.00 29.52 78 GLY A O 1
ATOM 605 N N . THR A 1 95 ? 1.360 28.912 36.529 1.00 30.27 79 THR A N 1
ATOM 606 C CA . THR A 1 95 ? 1.376 29.112 35.112 1.00 33.82 79 THR A CA 1
ATOM 607 C C . THR A 1 95 ? 1.111 30.565 34.743 1.00 33.75 79 THR A C 1
ATOM 608 O O . THR A 1 95 ? 0.065 31.126 35.068 1.00 35.05 79 THR A O 1
ATOM 612 N N . SER A 1 96 ? 2.055 31.148 34.056 1.00 39.21 80 SER A N 1
ATOM 613 C CA . SER A 1 96 ? 1.910 32.526 33.566 1.00 38.68 80 SER A CA 1
ATOM 614 C C . SER A 1 96 ? 2.959 32.858 32.573 1.00 37.25 80 SER A C 1
ATOM 615 O O . SER A 1 96 ? 4.106 32.388 32.680 1.00 37.29 80 SER A O 1
ATOM 618 N N . ALA A 1 97 ? 2.614 33.813 31.688 1.00 36.96 81 ALA A N 1
ATOM 619 C CA . ALA A 1 97 ? 3.569 34.425 30.802 1.00 39.90 81 ALA A CA 1
ATOM 620 C C . ALA A 1 97 ? 4.494 35.340 31.617 1.00 40.56 81 ALA A C 1
ATOM 621 O O . ALA A 1 97 ? 4.126 35.786 32.692 1.00 38.83 81 ALA A O 1
ATOM 623 N N . ARG A 1 98 ? 5.687 35.588 31.107 1.00 44.49 82 ARG A N 1
ATOM 624 C CA . ARG A 1 98 ? 6.545 36.674 31.617 1.00 49.48 82 ARG A CA 1
ATOM 625 C C . ARG A 1 98 ? 5.755 37.981 31.664 1.00 46.61 82 ARG A C 1
ATOM 626 O O . ARG A 1 98 ? 4.967 38.252 30.792 1.00 46.48 82 ARG A O 1
ATOM 634 N N . SER A 1 99 ? 5.939 38.778 32.710 1.00 48.65 83 SER A N 1
ATOM 635 C CA . SER A 1 99 ? 5.154 40.010 32.858 1.00 48.76 83 SER A CA 1
ATOM 636 C C . SER A 1 99 ? 6.062 41.170 33.184 1.00 49.60 83 SER A C 1
ATOM 637 O O . SER A 1 99 ? 6.808 41.104 34.162 1.00 45.62 83 SER A O 1
ATOM 640 N N . ARG A 1 100 ? 5.946 42.255 32.408 1.00 49.77 84 ARG A N 1
ATOM 641 C CA . ARG A 1 100 ? 6.559 43.537 32.760 1.00 54.51 84 ARG A CA 1
ATOM 642 C C . ARG A 1 100 ? 5.908 44.151 34.006 1.00 53.52 84 ARG A C 1
ATOM 643 O O . ARG A 1 100 ? 6.539 44.881 34.755 1.00 50.26 84 ARG A O 1
ATOM 651 N N . THR A 1 101 ? 4.617 43.921 34.178 1.00 56.95 85 THR A N 1
ATOM 652 C CA . THR A 1 101 ? 3.878 44.533 35.295 1.00 58.31 85 THR A CA 1
ATOM 653 C C . THR A 1 101 ? 4.401 44.019 36.638 1.00 55.58 85 THR A C 1
ATOM 654 O O . THR A 1 101 ? 4.597 44.797 37.599 1.00 57.82 85 THR A O 1
ATOM 658 N N . LEU A 1 102 ? 4.564 42.693 36.697 1.00 49.39 86 LEU A N 1
ATOM 659 C CA . LEU A 1 102 ? 5.006 41.993 37.878 1.00 43.82 86 LEU A CA 1
ATOM 660 C C . LEU A 1 102 ? 6.110 40.980 37.513 1.00 40.25 86 LEU A C 1
ATOM 661 O O . LEU A 1 102 ? 5.840 39.786 37.343 1.00 38.57 86 LEU A O 1
ATOM 666 N N . PRO A 1 103 ? 7.363 41.443 37.428 1.00 38.50 87 PRO A N 1
ATOM 667 C CA . PRO A 1 103 ? 8.414 40.532 37.089 1.00 38.83 87 PRO A CA 1
ATOM 668 C C . PRO A 1 103 ? 8.643 39.479 38.124 1.00 37.96 87 PRO A C 1
ATOM 669 O O . PRO A 1 103 ? 8.584 39.755 39.321 1.00 38.30 87 PRO A O 1
ATOM 673 N N . TRP A 1 104 ? 8.946 38.262 37.662 1.00 37.02 88 TRP A N 1
ATOM 674 C CA . TRP A 1 104 ? 8.907 37.079 38.484 1.00 35.76 88 TRP A CA 1
ATOM 675 C C . TRP A 1 104 ? 9.898 36.087 37.909 1.00 36.52 88 TRP A C 1
ATOM 676 O O . TRP A 1 104 ? 10.190 36.155 36.724 1.00 38.21 88 TRP A O 1
ATOM 687 N N . PRO A 1 105 ? 10.489 35.229 38.732 1.00 36.79 89 PRO A N 1
ATOM 688 C CA . PRO A 1 105 ? 11.437 34.328 38.076 1.00 38.81 89 PRO A CA 1
ATOM 689 C C . PRO A 1 105 ? 10.732 33.210 37.250 1.00 37.47 89 PRO A C 1
ATOM 690 O O . PRO A 1 105 ? 9.777 32.615 37.714 1.00 36.43 89 PRO A O 1
ATOM 694 N N . MET A 1 106 ? 11.231 32.975 36.029 1.00 39.42 90 MET A N 1
ATOM 695 C CA . MET A 1 106 ? 10.508 32.216 35.018 1.00 39.39 90 MET A CA 1
ATOM 696 C C . MET A 1 106 ? 11.194 30.892 34.770 1.00 40.79 90 MET A C 1
ATOM 697 O O . MET A 1 106 ? 12.426 30.834 34.609 1.00 41.23 90 MET A O 1
ATOM 702 N N . LEU A 1 107 ? 10.394 29.830 34.729 1.00 39.10 91 LEU A N 1
ATOM 703 C CA . LEU A 1 107 ? 10.808 28.535 34.159 1.00 42.25 91 LEU A CA 1
ATOM 704 C C . LEU A 1 107 ? 10.118 28.291 32.771 1.00 42.19 91 LEU A C 1
ATOM 705 O O . LEU A 1 107 ? 9.063 28.839 32.502 1.00 40.25 91 LEU A O 1
ATOM 710 N N . ASP A 1 108 ? 10.715 27.443 31.942 1.00 44.80 92 ASP A N 1
ATOM 711 C CA . ASP A 1 108 ? 9.960 26.741 30.883 1.00 45.37 92 ASP A CA 1
ATOM 712 C C . ASP A 1 108 ? 9.511 25.372 31.408 1.00 45.98 92 ASP A C 1
ATOM 713 O O . ASP A 1 108 ? 9.935 24.974 32.467 1.00 43.48 92 ASP A O 1
ATOM 718 N N . PRO A 1 109 ? 8.608 24.667 30.681 1.00 33.74 93 PRO A N 1
ATOM 719 C CA . PRO A 1 109 ? 8.100 23.410 31.224 1.00 30.86 93 PRO A CA 1
ATOM 720 C C . PRO A 1 109 ? 9.181 22.406 31.491 1.00 30.44 93 PRO A C 1
ATOM 721 O O . PRO A 1 109 ? 9.062 21.641 32.400 1.00 32.02 93 PRO A O 1
ATOM 725 N N . ARG A 1 110 ? 10.235 22.395 30.682 1.00 34.80 94 ARG A N 1
ATOM 726 C CA . ARG A 1 110 ? 11.333 21.415 30.884 1.00 37.25 94 ARG A CA 1
ATOM 727 C C . ARG A 1 110 ? 12.009 21.631 32.243 1.00 37.53 94 ARG A C 1
ATOM 728 O O . ARG A 1 110 ? 12.126 20.706 33.040 1.00 36.82 94 ARG A O 1
ATOM 736 N N . GLU A 1 111 ? 12.349 22.886 32.539 1.00 36.60 95 GLU A N 1
ATOM 737 C CA . GLU A 1 111 ? 12.987 23.239 33.831 1.00 39.52 95 GLU A CA 1
ATOM 738 C C . GLU A 1 111 ? 12.026 22.999 34.976 1.00 34.32 95 GLU A C 1
ATOM 739 O O . GLU A 1 111 ? 12.407 22.511 36.006 1.00 36.63 95 GLU A O 1
ATOM 745 N N . CYS A 1 112 ? 10.758 23.308 34.760 1.00 31.75 96 CYS A N 1
ATOM 746 C CA . CYS A 1 112 ? 9.758 23.052 35.777 1.00 31.63 96 CYS A CA 1
ATOM 747 C C . CYS A 1 112 ? 9.647 21.541 36.134 1.00 34.38 96 CYS A C 1
ATOM 748 O O . CYS A 1 112 ? 9.475 21.167 37.333 1.00 34.46 96 CYS A O 1
ATOM 751 N N . GLY A 1 113 ? 9.668 20.668 35.112 1.00 33.24 97 GLY A N 1
ATOM 752 C CA . GLY A 1 113 ? 9.644 19.233 35.371 1.00 32.72 97 GLY A CA 1
ATOM 753 C C . GLY A 1 113 ? 10.834 18.812 36.221 1.00 33.58 97 GLY A C 1
ATOM 754 O O . GLY A 1 113 ? 10.662 18.119 37.232 1.00 33.85 97 GLY A O 1
ATOM 755 N N . LEU A 1 114 ? 12.020 19.278 35.842 1.00 36.54 98 LEU A N 1
ATOM 756 C CA . LEU A 1 114 ? 13.254 18.910 36.527 1.00 38.63 98 LEU A CA 1
ATOM 757 C C . LEU A 1 114 ? 13.210 19.379 37.982 1.00 40.27 98 LEU A C 1
ATOM 758 O O . LEU A 1 114 ? 13.411 18.575 38.882 1.00 38.85 98 LEU A O 1
ATOM 763 N N . LYS A 1 115 ? 12.915 20.661 38.208 1.00 39.87 99 LYS A N 1
ATOM 764 C CA . LYS A 1 115 ? 12.756 21.181 39.589 1.00 39.90 99 LYS A CA 1
ATOM 765 C C . LYS A 1 115 ? 11.674 20.473 40.397 1.00 40.17 99 LYS A C 1
ATOM 766 O O . LYS A 1 115 ? 11.883 20.114 41.582 1.00 41.86 99 LYS A O 1
ATOM 772 N N . SER A 1 116 ? 10.544 20.210 39.762 1.00 36.81 100 SER A N 1
ATOM 773 C CA . SER A 1 116 ? 9.421 19.545 40.421 1.00 35.76 100 SER A CA 1
ATOM 774 C C . SER A 1 116 ? 9.723 18.119 40.889 1.00 37.66 100 SER A C 1
ATOM 775 O O . SER A 1 116 ? 9.366 17.730 42.006 1.00 38.42 100 SER A O 1
ATOM 778 N N . VAL A 1 117 ? 10.377 17.346 40.048 1.00 38.03 101 VAL A N 1
ATOM 779 C CA . VAL A 1 117 ? 10.692 16.005 40.394 1.00 41.13 101 VAL A CA 1
ATOM 780 C C . VAL A 1 117 ? 11.808 15.975 41.445 1.00 42.40 101 VAL A C 1
ATOM 781 O O . VAL A 1 117 ? 11.739 15.194 42.356 1.00 43.46 101 VAL A O 1
ATOM 785 N N . ALA A 1 118 ? 12.810 16.843 41.332 1.00 42.98 102 ALA A N 1
ATOM 786 C CA . ALA A 1 118 ? 13.868 16.852 42.327 1.00 48.34 102 ALA A CA 1
ATOM 787 C C . ALA A 1 118 ? 13.255 17.150 43.701 1.00 48.66 102 ALA A C 1
ATOM 788 O O . ALA A 1 118 ? 13.570 16.487 44.683 1.00 48.19 102 ALA A O 1
ATOM 790 N N . GLU A 1 119 ? 12.323 18.094 43.746 1.00 44.43 103 GLU A N 1
ATOM 791 C CA . GLU A 1 119 ? 11.772 18.582 45.037 1.00 47.58 103 GLU A CA 1
ATOM 792 C C . GLU A 1 119 ? 10.775 17.565 45.643 1.00 47.20 103 GLU A C 1
ATOM 793 O O . GLU A 1 119 ? 10.758 17.324 46.881 1.00 47.75 103 GLU A O 1
ATOM 799 N N . ALA A 1 120 ? 10.034 16.895 44.763 1.00 40.60 104 ALA A N 1
ATOM 800 C CA . ALA A 1 120 ? 8.961 16.022 45.156 1.00 42.42 104 ALA A CA 1
ATOM 801 C C . ALA A 1 120 ? 9.479 14.690 45.699 1.00 45.77 104 ALA A C 1
ATOM 802 O O . ALA A 1 120 ? 8.712 13.948 46.308 1.00 45.19 104 ALA A O 1
ATOM 804 N N . ALA A 1 121 ? 10.753 14.385 45.457 1.00 49.22 105 ALA A N 1
ATOM 805 C CA . ALA A 1 121 ? 11.407 13.221 46.105 1.00 54.64 105 ALA A CA 1
ATOM 806 C C . ALA A 1 121 ? 11.377 13.324 47.606 1.00 58.26 105 ALA A C 1
ATOM 807 O O . ALA A 1 121 ? 11.701 12.366 48.273 1.00 62.78 105 ALA A O 1
ATOM 809 N N . ASN A 1 122 ? 11.025 14.490 48.147 1.00 57.62 106 ASN A N 1
ATOM 810 C CA . ASN A 1 122 ? 11.107 14.724 49.576 1.00 60.49 106 ASN A CA 1
ATOM 811 C C . ASN A 1 122 ? 9.912 15.476 50.187 1.00 55.86 106 ASN A C 1
ATOM 812 O O . ASN A 1 122 ? 9.464 15.160 51.308 1.00 55.93 106 ASN A O 1
ATOM 817 N N . THR A 1 123 ? 9.425 16.483 49.483 1.00 52.03 107 THR A N 1
ATOM 818 C CA . THR A 1 123 ? 8.434 17.403 50.020 1.00 51.93 107 THR A CA 1
ATOM 819 C C . THR A 1 123 ? 7.328 17.693 48.960 1.00 47.14 107 THR A C 1
ATOM 820 O O . THR A 1 123 ? 7.588 17.564 47.778 1.00 43.25 107 THR A O 1
ATOM 824 N N . PRO A 1 124 ? 6.099 18.055 49.392 1.00 46.23 108 PRO A N 1
ATOM 825 C CA . PRO A 1 124 ? 5.042 18.437 48.439 1.00 44.88 108 PRO A CA 1
ATOM 826 C C . PRO A 1 124 ? 5.408 19.586 47.516 1.00 41.40 108 PRO A C 1
ATOM 827 O O . PRO A 1 124 ? 6.126 20.517 47.893 1.00 40.92 108 PRO A O 1
ATOM 831 N N . VAL A 1 125 ? 4.937 19.474 46.282 1.00 38.53 109 VAL A N 1
ATOM 832 C CA . VAL A 1 125 ? 5.109 20.492 45.244 1.00 35.33 109 VAL A CA 1
ATOM 833 C C . VAL A 1 125 ? 3.750 20.805 44.660 1.00 32.23 109 VAL A C 1
ATOM 834 O O . VAL A 1 125 ? 2.950 19.878 44.389 1.00 31.76 109 VAL A O 1
ATOM 838 N N . ALA A 1 126 ? 3.494 22.093 44.383 1.00 31.64 110 ALA A N 1
ATOM 839 C CA . ALA A 1 126 ? 2.199 22.514 43.781 1.00 29.28 110 ALA A CA 1
ATOM 840 C C . ALA A 1 126 ? 2.419 23.174 42.427 1.00 28.12 110 ALA A C 1
ATOM 841 O O . ALA A 1 126 ? 3.319 24.024 42.265 1.00 28.55 110 ALA A O 1
ATOM 843 N N . LEU A 1 127 ? 1.733 22.642 41.430 1.00 27.13 111 LEU A N 1
ATOM 844 C CA . LEU A 1 127 ? 1.717 23.229 40.118 1.00 26.01 111 LEU A CA 1
ATOM 845 C C . LEU A 1 127 ? 0.330 23.819 39.918 1.00 25.34 111 LEU A C 1
ATOM 846 O O . LEU A 1 127 ? -0.703 23.099 39.837 1.00 28.26 111 LEU A O 1
ATOM 851 N N . VAL A 1 128 ? 0.313 25.129 39.818 1.00 28.00 112 VAL A N 1
ATOM 852 C CA . VAL A 1 128 ? -0.922 25.917 39.864 1.00 26.54 112 VAL A CA 1
ATOM 853 C C . VAL A 1 128 ? -1.301 26.454 38.519 1.00 26.41 112 VAL A C 1
ATOM 854 O O . VAL A 1 128 ? -0.459 27.051 37.842 1.00 26.25 112 VAL A O 1
ATOM 858 N N . PHE A 1 129 ? -2.559 26.171 38.129 1.00 26.56 113 PHE A N 1
ATOM 859 C CA . PHE A 1 129 ? -3.149 26.542 36.867 1.00 26.58 113 PHE A CA 1
ATOM 860 C C . PHE A 1 129 ? -4.374 27.410 37.101 1.00 28.13 113 PHE A C 1
ATOM 861 O O . PHE A 1 129 ? -5.149 27.188 38.055 1.00 26.08 113 PHE A O 1
ATOM 869 N N . GLY A 1 130 ? -4.553 28.398 36.223 1.00 26.81 114 GLY A N 1
ATOM 870 C CA . GLY A 1 130 ? -5.561 29.375 36.424 1.00 29.40 114 GLY A CA 1
ATOM 871 C C . GLY A 1 130 ? -6.859 29.081 35.739 1.00 28.72 114 GLY A C 1
ATOM 872 O O . GLY A 1 130 ? -7.070 27.983 35.196 1.00 30.63 114 GLY A O 1
ATOM 873 N N . ARG A 1 131 ? -7.712 30.085 35.729 1.00 29.71 115 ARG A N 1
ATOM 874 C CA . ARG A 1 131 ? -9.006 30.036 35.096 1.00 31.13 115 ARG A CA 1
ATOM 875 C C . ARG A 1 131 ? -8.941 29.900 33.579 1.00 30.84 115 ARG A C 1
ATOM 876 O O . ARG A 1 131 ? -8.052 30.379 32.953 1.00 32.00 115 ARG A O 1
ATOM 884 N N . GLU A 1 132 ? -9.920 29.260 32.992 1.00 32.76 116 GLU A N 1
ATOM 885 C CA . GLU A 1 132 ? -9.995 29.247 31.569 1.00 35.10 116 GLU A CA 1
ATOM 886 C C . GLU A 1 132 ? -9.978 30.681 31.082 1.00 35.27 116 GLU A C 1
ATOM 887 O O . GLU A 1 132 ? -10.601 31.528 31.642 1.00 34.66 116 GLU A O 1
ATOM 893 N N . ARG A 1 133 ? -9.247 30.918 30.020 1.00 47.60 117 ARG A N 1
ATOM 894 C CA . ARG A 1 133 ? -9.215 32.209 29.385 1.00 48.90 117 ARG A CA 1
ATOM 895 C C . ARG A 1 133 ? -8.265 33.152 30.089 1.00 44.81 117 ARG A C 1
ATOM 896 O O . ARG A 1 133 ? -7.351 33.637 29.482 1.00 44.86 117 ARG A O 1
ATOM 904 N N . VAL A 1 134 ? -8.482 33.390 31.369 1.00 38.03 118 VAL A N 1
ATOM 905 C CA . VAL A 1 134 ? -7.851 34.501 32.039 1.00 35.73 118 VAL A CA 1
ATOM 906 C C . VAL A 1 134 ? -6.741 34.213 33.036 1.00 34.38 118 VAL A C 1
ATOM 907 O O . VAL A 1 134 ? -6.050 35.102 33.430 1.00 34.56 118 VAL A O 1
ATOM 911 N N . GLY A 1 135 ? -6.586 32.979 33.454 1.00 31.87 119 GLY A N 1
ATOM 912 C CA . GLY A 1 135 ? -5.478 32.654 34.298 1.00 31.02 119 GLY A CA 1
ATOM 913 C C . GLY A 1 135 ? -5.585 33.025 35.755 1.00 30.20 119 GLY A C 1
ATOM 914 O O . GLY A 1 135 ? -6.627 32.951 36.337 1.00 29.77 119 GLY A O 1
ATOM 915 N N . LEU A 1 136 ? -4.453 33.412 36.322 1.00 29.28 120 LEU A N 1
ATOM 916 C CA . LEU A 1 136 ? -4.319 33.646 37.738 1.00 29.24 120 LEU A CA 1
ATOM 917 C C . LEU A 1 136 ? -4.231 35.132 38.028 1.00 27.98 120 LEU A C 1
ATOM 918 O O . LEU A 1 136 ? -3.677 35.922 37.221 1.00 27.37 120 LEU A O 1
ATOM 923 N N . THR A 1 137 ? -4.759 35.555 39.149 1.00 27.28 121 THR A N 1
ATOM 924 C CA . THR A 1 137 ? -4.610 36.976 39.555 1.00 28.05 121 THR A CA 1
ATOM 925 C C . THR A 1 137 ? -3.155 37.228 40.016 1.00 28.03 121 THR A C 1
ATOM 926 O O . THR A 1 137 ? -2.409 36.288 40.347 1.00 27.51 121 THR A O 1
ATOM 930 N N . ASN A 1 138 ? -2.779 38.487 40.097 1.00 28.85 122 ASN A N 1
ATOM 931 C CA . ASN A 1 138 ? -1.479 38.812 40.651 1.00 29.56 122 ASN A CA 1
ATOM 932 C C . ASN A 1 138 ? -1.292 38.329 42.082 1.00 29.94 122 ASN A C 1
ATOM 933 O O . ASN A 1 138 ? -0.228 37.844 42.399 1.00 31.59 122 ASN A O 1
ATOM 938 N N . GLU A 1 139 ? -2.315 38.433 42.933 1.00 30.40 123 GLU A N 1
ATOM 939 C CA . GLU A 1 139 ? -2.207 37.970 44.309 1.00 32.80 123 GLU A CA 1
ATOM 940 C C . GLU A 1 139 ? -1.937 36.488 44.333 1.00 31.65 123 GLU A C 1
ATOM 941 O O . GLU A 1 139 ? -1.042 36.064 45.007 1.00 33.11 123 GLU A O 1
ATOM 947 N N . GLU A 1 140 ? -2.604 35.732 43.452 1.00 31.04 124 GLU A N 1
ATOM 948 C CA . GLU A 1 140 ? -2.365 34.305 43.336 1.00 29.50 124 GLU A CA 1
ATOM 949 C C . GLU A 1 140 ? -0.965 34.025 42.870 1.00 29.36 124 GLU A C 1
ATOM 950 O O . GLU A 1 140 ? -0.285 33.170 43.436 1.00 28.02 124 GLU A O 1
ATOM 956 N N . LEU A 1 141 ? -0.530 34.753 41.837 1.00 29.60 125 LEU A N 1
ATOM 957 C CA . LEU A 1 141 ? 0.783 34.576 41.278 1.00 29.89 125 LEU A CA 1
ATOM 958 C C . LEU A 1 141 ? 1.912 34.914 42.264 1.00 30.87 125 LEU A C 1
ATOM 959 O O . LEU A 1 141 ? 2.993 34.307 42.188 1.00 31.63 125 LEU A O 1
ATOM 964 N N . GLN A 1 142 ? 1.668 35.815 43.207 1.00 31.20 126 GLN A N 1
ATOM 965 C CA . GLN A 1 142 ? 2.686 36.105 44.222 1.00 33.04 126 GLN A CA 1
ATOM 966 C C . GLN A 1 142 ? 2.861 34.996 45.319 1.00 32.17 126 GLN A C 1
ATOM 967 O O . GLN A 1 142 ? 3.817 35.004 46.093 1.00 33.81 126 GLN A O 1
ATOM 973 N N . LYS A 1 143 ? 2.008 33.996 45.312 1.00 31.49 127 LYS A N 1
ATOM 974 C CA . LYS A 1 143 ? 2.192 32.852 46.228 1.00 34.29 127 LYS A CA 1
ATOM 975 C C . LYS A 1 143 ? 3.104 31.748 45.649 1.00 33.94 127 LYS A C 1
ATOM 976 O O . LYS A 1 143 ? 3.310 30.711 46.276 1.00 32.10 127 LYS A O 1
ATOM 982 N N . CYS A 1 144 ? 3.580 31.965 44.417 1.00 32.65 128 CYS A N 1
ATOM 983 C CA . CYS A 1 144 ? 4.369 31.007 43.687 1.00 33.81 128 CYS A CA 1
ATOM 984 C C . CYS A 1 144 ? 5.860 31.389 43.769 1.00 33.99 128 CYS A C 1
ATOM 985 O O . CYS A 1 144 ? 6.227 32.539 43.619 1.00 34.95 128 CYS A O 1
ATOM 988 N N . HIS A 1 145 ? 6.713 30.394 43.905 1.00 34.71 129 HIS A N 1
ATOM 989 C CA . HIS A 1 145 ? 8.146 30.627 43.836 1.00 34.33 129 HIS A CA 1
ATOM 990 C C . HIS A 1 145 ? 8.597 30.961 42.424 1.00 33.31 129 HIS A C 1
ATOM 991 O O . HIS A 1 145 ? 9.467 31.775 42.245 1.00 32.78 129 HIS A O 1
ATOM 998 N N . TYR A 1 146 ? 8.029 30.290 41.447 1.00 30.42 130 TYR A N 1
ATOM 999 C CA . TYR A 1 146 ? 8.351 30.487 40.060 1.00 30.53 130 TYR A CA 1
ATOM 1000 C C . TYR A 1 146 ? 7.089 30.555 39.256 1.00 28.40 130 TYR A C 1
ATOM 1001 O O . TYR A 1 146 ? 6.084 29.958 39.632 1.00 28.79 130 TYR A O 1
ATOM 1010 N N . HIS A 1 147 ? 7.177 31.178 38.089 1.00 28.09 131 HIS A N 1
ATOM 1011 C CA . HIS A 1 147 ? 6.117 31.020 37.097 1.00 28.47 131 HIS A CA 1
ATOM 1012 C C . HIS A 1 147 ? 6.655 30.178 35.922 1.00 29.31 131 HIS A C 1
ATOM 1013 O O . HIS A 1 147 ? 7.824 30.313 35.496 1.00 31.50 131 HIS A O 1
ATOM 1020 N N . VAL A 1 148 ? 5.784 29.386 35.353 1.00 28.35 132 VAL A N 1
ATOM 1021 C CA . VAL A 1 148 ? 6.170 28.603 34.171 1.00 30.11 132 VAL A CA 1
ATOM 1022 C C . VAL A 1 148 ? 5.401 29.105 32.987 1.00 28.87 132 VAL A C 1
ATOM 1023 O O . VAL A 1 148 ? 4.204 29.263 33.073 1.00 28.20 132 VAL A O 1
ATOM 1027 N N . ALA A 1 149 ? 6.116 29.376 31.899 1.00 30.90 133 ALA A N 1
ATOM 1028 C CA . ALA A 1 149 ? 5.541 29.839 30.655 1.00 30.86 133 ALA A CA 1
ATOM 1029 C C . ALA A 1 149 ? 5.779 28.767 29.571 1.00 30.92 133 ALA A C 1
ATOM 1030 O O . ALA A 1 149 ? 6.910 28.381 29.294 1.00 29.52 133 ALA A O 1
ATOM 1032 N N . ILE A 1 150 ? 4.716 28.278 28.962 1.00 31.10 134 ILE A N 1
ATOM 1033 C CA . ILE A 1 150 ? 4.881 27.399 27.839 1.00 32.60 134 ILE A CA 1
ATOM 1034 C C . ILE A 1 150 ? 5.140 28.284 26.601 1.00 34.09 134 ILE A C 1
ATOM 1035 O O . ILE A 1 150 ? 4.268 29.027 26.194 1.00 34.92 134 ILE A O 1
ATOM 1040 N N . ALA A 1 151 ? 6.292 28.184 25.976 1.00 36.80 135 ALA A N 1
ATOM 1041 C CA . ALA A 1 151 ? 6.559 28.982 24.792 1.00 40.45 135 ALA A CA 1
ATOM 1042 C C . ALA A 1 151 ? 5.612 28.615 23.667 1.00 41.79 135 ALA A C 1
ATOM 1043 O O . ALA A 1 151 ? 5.443 27.463 23.383 1.00 40.49 135 ALA A O 1
ATOM 1045 N N . ALA A 1 152 ? 4.982 29.609 23.068 1.00 35.06 136 ALA A N 1
ATOM 1046 C CA . ALA A 1 152 ? 3.934 29.374 22.110 1.00 32.44 136 ALA A CA 1
ATOM 1047 C C . ALA A 1 152 ? 3.930 30.405 21.010 1.00 33.05 136 ALA A C 1
ATOM 1048 O O . ALA A 1 152 ? 4.639 31.366 21.068 1.00 31.90 136 ALA A O 1
ATOM 1050 N N . ASN A 1 153 ? 3.101 30.155 20.018 1.00 29.65 137 ASN A N 1
ATOM 1051 C CA . ASN A 1 153 ? 2.860 31.028 18.899 1.00 33.02 137 ASN A CA 1
ATOM 1052 C C . ASN A 1 153 ? 2.368 32.380 19.385 1.00 35.11 137 ASN A C 1
ATOM 1053 O O . ASN A 1 153 ? 1.341 32.481 19.974 1.00 36.87 137 ASN A O 1
ATOM 1058 N N . PRO A 1 154 ? 3.156 33.404 19.149 1.00 38.67 138 PRO A N 1
ATOM 1059 C CA . PRO A 1 154 ? 2.818 34.769 19.556 1.00 43.35 138 PRO A CA 1
ATOM 1060 C C . PRO A 1 154 ? 1.468 35.243 19.053 1.00 46.26 138 PRO A C 1
ATOM 1061 O O . PRO A 1 154 ? 0.808 35.997 19.731 1.00 50.11 138 PRO A O 1
ATOM 1065 N N . GLU A 1 155 ? 1.061 34.787 17.884 1.00 46.93 139 GLU A N 1
ATOM 1066 C CA . GLU A 1 155 ? -0.293 35.086 17.339 1.00 50.59 139 GLU A CA 1
ATOM 1067 C C . GLU A 1 155 ? -1.371 34.360 18.125 1.00 46.16 139 GLU A C 1
ATOM 1068 O O . GLU A 1 155 ? -2.523 34.755 18.123 1.00 47.80 139 GLU A O 1
ATOM 1074 N N . TYR A 1 156 ? -1.017 33.247 18.744 1.00 42.94 140 TYR A N 1
ATOM 1075 C CA . TYR A 1 156 ? -2.027 32.453 19.428 1.00 44.00 140 TYR A CA 1
ATOM 1076 C C . TYR A 1 156 ? -1.428 31.642 20.565 1.00 39.41 140 TYR A C 1
ATOM 1077 O O . TYR A 1 156 ? -1.035 30.472 20.419 1.00 37.30 140 TYR A O 1
AT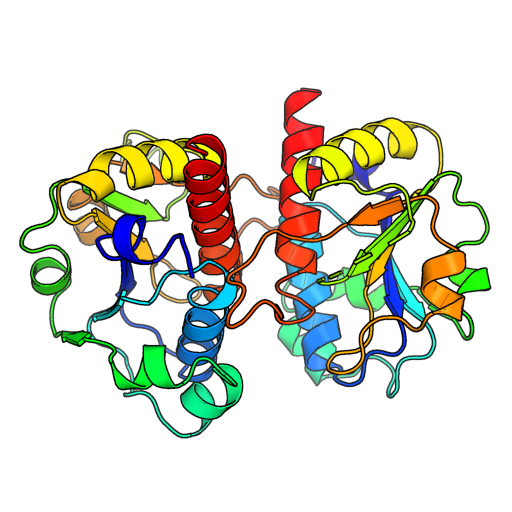OM 1086 N N . SER A 1 157 ? -1.302 32.268 21.718 1.00 39.74 141 SER A N 1
ATOM 1087 C CA . SER A 1 157 ? -0.357 31.748 22.701 1.00 42.06 141 SER A CA 1
ATOM 1088 C C . SER A 1 157 ? -1.031 31.151 23.937 1.00 42.35 141 SER A C 1
ATOM 1089 O O . SER A 1 157 ? -0.356 30.722 24.856 1.00 43.77 141 SER A O 1
ATOM 1092 N N . SER A 1 158 ? -2.356 31.132 23.971 1.00 44.56 142 SER A N 1
ATOM 1093 C CA . SER A 1 158 ? -3.066 30.537 25.111 1.00 49.64 142 SER A CA 1
ATOM 1094 C C . SER A 1 158 ? -3.515 29.092 24.802 1.00 45.11 142 SER A C 1
ATOM 1095 O O . SER A 1 158 ? -4.358 28.862 23.953 1.00 40.55 142 SER A O 1
ATOM 1098 N N . LEU A 1 159 ? -2.953 28.122 25.530 1.00 40.32 143 LEU A N 1
ATOM 1099 C CA . LEU A 1 159 ? -3.459 26.753 25.494 1.00 36.08 143 LEU A CA 1
ATOM 1100 C C . LEU A 1 159 ? -4.743 26.579 26.310 1.00 36.10 143 LEU A C 1
ATOM 1101 O O . LEU A 1 159 ? -4.974 27.270 27.308 1.00 35.16 143 LEU A O 1
ATOM 1106 N N . ASN A 1 160 ? -5.605 25.672 25.857 1.00 34.47 144 ASN A N 1
ATOM 1107 C CA . ASN A 1 160 ? -6.712 25.171 26.684 1.00 34.37 144 ASN A CA 1
ATOM 1108 C C . ASN A 1 160 ? -6.126 24.712 28.053 1.00 29.49 144 ASN A C 1
ATOM 1109 O O . ASN A 1 160 ? -5.008 24.154 28.113 1.00 25.98 144 ASN A O 1
ATOM 1114 N N . LEU A 1 161 ? -6.908 24.871 29.102 1.00 28.91 145 LEU A N 1
ATOM 1115 C CA . LEU A 1 161 ? -6.449 24.519 30.448 1.00 28.28 145 LEU A CA 1
ATOM 1116 C C . LEU A 1 161 ? -5.873 23.127 30.510 1.00 27.17 145 LEU A C 1
ATOM 1117 O O . LEU A 1 161 ? -4.747 22.924 30.987 1.00 25.65 145 LEU A O 1
ATOM 1122 N N . ALA A 1 162 ? -6.625 22.160 30.003 1.00 26.32 146 ALA A N 1
ATOM 1123 C CA . ALA A 1 162 ? -6.197 20.777 30.088 1.00 26.56 146 ALA A CA 1
ATOM 1124 C C . ALA A 1 162 ? -4.988 20.465 29.195 1.00 26.34 146 ALA A C 1
ATOM 1125 O O . ALA A 1 162 ? -4.202 19.599 29.512 1.00 26.68 146 ALA A O 1
ATOM 1127 N N . MET A 1 163 ? -4.839 21.183 28.087 1.00 26.09 147 MET A N 1
ATOM 1128 C CA . MET A 1 163 ? -3.676 21.070 27.269 1.00 27.18 147 MET A CA 1
ATOM 1129 C C . MET A 1 163 ? -2.442 21.581 27.966 1.00 25.03 147 MET A C 1
ATOM 1130 O O . MET A 1 163 ? -1.373 20.960 27.813 1.00 27.33 147 MET A O 1
ATOM 1135 N N . ALA A 1 164 ? -2.564 22.678 28.717 1.00 25.33 148 ALA A N 1
ATOM 1136 C CA . ALA A 1 164 ? -1.435 23.218 29.437 1.00 25.05 148 ALA A CA 1
ATOM 1137 C C . ALA A 1 164 ? -1.013 22.212 30.511 1.00 25.16 148 ALA A C 1
ATOM 1138 O O . ALA A 1 164 ? 0.183 21.926 30.682 1.00 24.59 148 ALA A O 1
ATOM 1140 N N . VAL A 1 165 ? -1.990 21.666 31.236 1.00 24.70 149 VAL A N 1
ATOM 1141 C CA . VAL A 1 165 ? -1.669 20.553 32.181 1.00 25.48 149 VAL A CA 1
ATOM 1142 C C . VAL A 1 165 ? -0.965 19.344 31.527 1.00 26.63 149 VAL A C 1
ATOM 1143 O O . VAL A 1 165 ? 0.020 18.841 32.054 1.00 27.77 149 VAL A O 1
ATOM 1147 N N . GLN A 1 166 ? -1.411 18.974 30.328 1.00 28.64 150 GLN A N 1
ATOM 1148 C CA . GLN A 1 166 ? -0.803 17.875 29.588 1.00 26.23 150 GLN A CA 1
ATOM 1149 C C . GLN A 1 166 ? 0.663 18.137 29.303 1.00 26.09 150 GLN A C 1
ATOM 1150 O O . GLN A 1 166 ? 1.489 17.270 29.548 1.00 24.44 150 GLN A O 1
ATOM 1156 N N . VAL A 1 167 ? 0.996 19.341 28.816 1.00 25.80 151 VAL A N 1
ATOM 1157 C CA . VAL A 1 167 ? 2.388 19.682 28.587 1.00 25.53 151 VAL A CA 1
ATOM 1158 C C . VAL A 1 167 ? 3.230 19.676 29.884 1.00 26.25 151 VAL A C 1
ATOM 1159 O O . VAL A 1 167 ? 4.356 19.095 29.926 1.00 28.38 151 VAL A O 1
ATOM 1163 N N . ILE A 1 168 ? 2.737 20.325 30.915 1.00 25.52 152 ILE A N 1
ATOM 1164 C CA . ILE A 1 168 ? 3.467 20.380 32.161 1.00 27.93 152 ILE A CA 1
ATOM 1165 C C . ILE A 1 168 ? 3.676 18.976 32.740 1.00 26.94 152 ILE A C 1
ATOM 1166 O O . ILE A 1 168 ? 4.819 18.598 33.097 1.00 27.34 152 ILE A O 1
ATOM 1171 N N . ALA A 1 169 ? 2.632 18.154 32.705 1.00 26.42 153 ALA A N 1
ATOM 1172 C CA . ALA A 1 169 ? 2.699 16.795 33.259 1.00 27.60 153 ALA A CA 1
ATOM 1173 C C . ALA A 1 169 ? 3.626 15.928 32.405 1.00 27.36 153 ALA A C 1
ATOM 1174 O O . ALA A 1 169 ? 4.380 15.069 32.929 1.00 27.22 153 ALA A O 1
ATOM 1176 N N . TYR A 1 170 ? 3.618 16.173 31.096 1.00 24.72 154 TYR A N 1
ATOM 1177 C CA . TYR A 1 170 ? 4.486 15.459 30.226 1.00 26.58 154 TYR A CA 1
ATOM 1178 C C . TYR A 1 170 ? 5.946 15.748 30.653 1.00 27.08 154 TYR A C 1
ATOM 1179 O O . TYR A 1 170 ? 6.729 14.816 30.826 1.00 28.25 154 TYR A O 1
ATOM 1188 N N . GLU A 1 171 ? 6.270 17.008 30.900 1.00 26.30 155 GLU A N 1
ATOM 1189 C CA . GLU A 1 171 ? 7.632 17.329 31.265 1.00 27.49 155 GLU A CA 1
ATOM 1190 C C . GLU A 1 171 ? 8.003 16.813 32.634 1.00 28.79 155 GLU A C 1
ATOM 1191 O O . GLU A 1 171 ? 9.144 16.423 32.850 1.00 29.36 155 GLU A O 1
ATOM 1197 N N . VAL A 1 172 ? 7.042 16.788 33.559 1.00 28.09 156 VAL A N 1
ATOM 1198 C CA . VAL A 1 172 ? 7.271 16.103 34.805 1.00 31.63 156 VAL A CA 1
ATOM 1199 C C . VAL A 1 172 ? 7.676 14.638 34.566 1.00 31.02 156 VAL A C 1
ATOM 1200 O O . VAL A 1 172 ? 8.661 14.156 35.149 1.00 35.10 156 VAL A O 1
ATOM 1204 N N . ARG A 1 173 ? 6.923 13.890 33.759 1.00 30.31 157 ARG A N 1
ATOM 1205 C CA . ARG A 1 173 ? 7.262 12.469 33.623 1.00 31.19 157 ARG A CA 1
ATOM 1206 C C . ARG A 1 173 ? 8.639 12.316 32.913 1.00 31.25 157 ARG A C 1
ATOM 1207 O O . ARG A 1 173 ? 9.421 11.443 33.264 1.00 32.20 157 ARG A O 1
ATOM 1215 N N . MET A 1 174 ? 8.928 13.180 31.948 1.00 31.21 158 MET A N 1
ATOM 1216 C CA . MET A 1 174 ? 10.225 13.123 31.261 1.00 33.54 158 MET A CA 1
ATOM 1217 C C . MET A 1 174 ? 11.363 13.371 32.245 1.00 34.83 158 MET A C 1
ATOM 1218 O O . MET A 1 174 ? 12.376 12.676 32.182 1.00 36.77 158 MET A O 1
ATOM 1223 N N . ALA A 1 175 ? 11.163 14.299 33.194 1.00 33.25 159 ALA A N 1
ATOM 1224 C CA . ALA A 1 175 ? 12.150 14.548 34.247 1.00 35.96 159 ALA A CA 1
ATOM 1225 C C . ALA A 1 175 ? 12.315 13.313 35.132 1.00 36.17 159 ALA A C 1
ATOM 1226 O O . ALA A 1 175 ? 13.446 12.930 35.520 1.00 36.99 159 ALA A O 1
ATOM 1228 N N . TRP A 1 176 ? 11.211 12.668 35.418 1.00 35.76 160 TRP A N 1
ATOM 1229 C CA . TRP A 1 176 ? 11.280 11.471 36.204 1.00 39.84 160 TRP A CA 1
ATOM 1230 C C . TRP A 1 176 ? 12.063 10.371 35.431 1.00 42.00 160 TRP A C 1
ATOM 1231 O O . TRP A 1 176 ? 13.034 9.769 35.957 1.00 42.12 160 TRP A O 1
ATOM 1242 N N . LEU A 1 177 ? 11.675 10.153 34.177 1.00 40.81 161 LEU A N 1
ATOM 1243 C CA . LEU A 1 177 ? 12.354 9.173 33.338 1.00 42.55 161 LEU A CA 1
ATOM 1244 C C . LEU A 1 177 ? 13.857 9.395 33.253 1.00 44.36 161 LEU A C 1
ATOM 1245 O O . LEU A 1 177 ? 14.600 8.455 33.087 1.00 46.82 161 LEU A O 1
ATOM 1250 N N . ALA A 1 178 ? 14.295 10.650 33.334 1.00 45.47 162 ALA A N 1
ATOM 1251 C CA . ALA A 1 178 ? 15.722 10.963 33.285 1.00 48.58 162 ALA A CA 1
ATOM 1252 C C .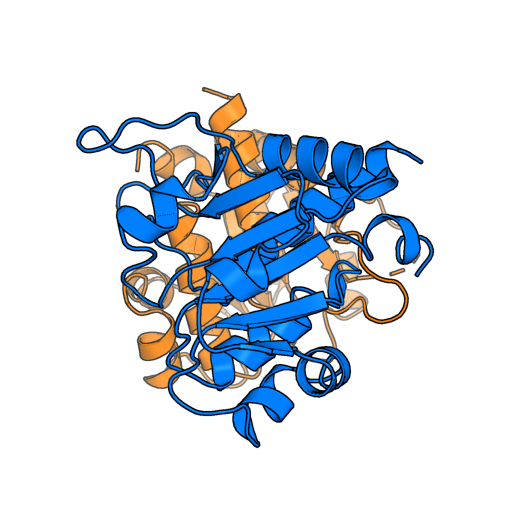 ALA A 1 178 ? 16.435 10.323 34.462 1.00 52.26 162 ALA A C 1
ATOM 1253 O O . ALA A 1 178 ? 17.605 9.951 34.353 1.00 55.58 162 ALA A O 1
ATOM 1255 N N . THR A 1 179 ? 15.733 10.211 35.595 1.00 52.80 163 THR A N 1
ATOM 1256 C CA . THR A 1 179 ? 16.338 9.715 36.829 1.00 56.89 163 THR A CA 1
ATOM 1257 C C . THR A 1 179 ? 16.546 8.192 36.792 1.00 60.61 163 THR A C 1
ATOM 1258 O O . THR A 1 179 ? 17.171 7.637 37.688 1.00 63.38 163 THR A O 1
ATOM 1262 N N . GLN A 1 180 ? 16.052 7.527 35.748 1.00 60.84 164 GLN A N 1
ATOM 1263 C CA . GLN A 1 180 ? 16.134 6.060 35.659 1.00 62.20 164 GLN A CA 1
ATOM 1264 C C . GLN A 1 180 ? 17.277 5.590 34.755 1.00 64.57 164 GLN A C 1
ATOM 1265 O O . GLN A 1 180 ? 17.307 5.891 33.562 1.00 59.14 164 GLN A O 1
ATOM 1271 N N . ASP B 1 12 ? 3.993 34.739 13.498 1.00 45.94 -5 ASP B N 1
ATOM 1272 C CA . ASP B 1 12 ? 4.842 33.711 14.174 1.00 40.62 -5 ASP B CA 1
ATOM 1273 C C . ASP B 1 12 ? 6.133 33.527 13.385 1.00 41.85 -5 ASP B C 1
ATOM 1274 O O . ASP B 1 12 ? 6.101 33.049 12.248 1.00 38.68 -5 ASP B O 1
ATOM 1279 N N . PRO B 1 13 ? 7.274 33.858 13.995 1.00 45.33 -4 PRO B N 1
ATOM 1280 C CA . PRO B 1 13 ? 8.557 33.700 13.287 1.00 49.81 -4 PRO B CA 1
ATOM 1281 C C . PRO B 1 13 ? 8.836 32.247 12.891 1.00 50.45 -4 PRO B C 1
ATOM 1282 O O . PRO B 1 13 ? 9.631 31.989 11.980 1.00 51.09 -4 PRO B O 1
ATOM 1286 N N . ALA B 1 14 ? 8.180 31.308 13.578 1.00 44.99 -3 ALA B N 1
ATOM 1287 C CA . ALA B 1 14 ? 8.329 29.893 13.310 1.00 44.56 -3 ALA B CA 1
ATOM 1288 C C . ALA B 1 14 ? 7.519 29.398 12.088 1.00 45.28 -3 ALA B C 1
ATOM 1289 O O . ALA B 1 14 ? 7.727 28.267 11.657 1.00 41.24 -3 ALA B O 1
ATOM 1291 N N . LEU B 1 15 ? 6.639 30.231 11.563 1.00 45.64 -2 LEU B N 1
ATOM 1292 C CA . LEU B 1 15 ? 5.689 29.833 10.552 1.00 48.31 -2 LEU B CA 1
ATOM 1293 C C . LEU B 1 15 ? 6.282 29.054 9.413 1.00 49.69 -2 LEU B C 1
ATOM 1294 O O . LEU B 1 15 ? 5.792 28.014 9.090 1.00 43.84 -2 LEU B O 1
ATOM 1299 N N . ARG B 1 16 ? 7.326 29.576 8.797 1.00 47.50 -1 ARG B N 1
ATOM 1300 C CA . ARG B 1 16 ? 7.848 28.954 7.598 1.00 56.92 -1 ARG B CA 1
ATOM 1301 C C . ARG B 1 16 ? 8.650 27.712 7.897 1.00 52.20 -1 ARG B C 1
ATOM 1302 O O . ARG B 1 16 ? 8.729 26.820 7.092 1.00 52.27 -1 ARG B O 1
ATOM 1310 N N . ALA B 1 17 ? 9.250 27.659 9.063 1.00 47.63 1 ALA B N 1
ATOM 1311 C CA . ALA B 1 17 ? 9.992 26.482 9.421 1.00 51.03 1 ALA B CA 1
ATOM 1312 C C . ALA B 1 17 ? 9.073 25.290 9.706 1.00 42.62 1 ALA B C 1
ATOM 1313 O O . ALA B 1 17 ? 9.460 24.187 9.546 1.00 45.52 1 ALA B O 1
ATOM 1315 N N . LEU B 1 18 ? 7.845 25.542 10.091 1.00 36.65 2 LEU B N 1
ATOM 1316 C CA . LEU B 1 18 ? 6.965 24.472 10.506 1.00 34.38 2 LEU B CA 1
ATOM 1317 C C . LEU B 1 18 ? 5.881 24.120 9.506 1.00 31.39 2 LEU B C 1
ATOM 1318 O O . LEU B 1 18 ? 5.153 23.178 9.687 1.00 29.79 2 LEU B O 1
ATOM 1323 N N . GLN B 1 19 ? 5.781 24.882 8.438 1.00 38.50 3 GLN B N 1
ATOM 1324 C CA . GLN B 1 19 ? 4.609 24.761 7.591 1.00 36.56 3 GLN B CA 1
ATOM 1325 C C . GLN B 1 19 ? 4.665 23.473 6.794 1.00 34.88 3 GLN B C 1
ATOM 1326 O O . GLN B 1 19 ? 3.662 22.967 6.368 1.00 32.92 3 GLN B O 1
ATOM 1332 N N . ASN B 1 20 ? 5.839 22.902 6.628 1.00 35.13 4 ASN B N 1
ATOM 1333 C CA . ASN B 1 20 ? 5.916 21.625 5.947 1.00 35.45 4 ASN B CA 1
ATOM 1334 C C . ASN B 1 20 ? 5.566 20.449 6.827 1.00 33.32 4 ASN B C 1
ATOM 1335 O O . ASN B 1 20 ? 5.527 19.312 6.346 1.00 33.58 4 ASN B O 1
ATOM 1340 N N . ILE B 1 21 ? 5.285 20.687 8.100 1.00 31.88 5 ILE B N 1
ATOM 1341 C CA . ILE B 1 21 ? 4.915 19.566 8.961 1.00 30.24 5 ILE B CA 1
ATOM 1342 C C . ILE B 1 21 ? 3.410 19.353 8.950 1.00 29.62 5 ILE B C 1
ATOM 1343 O O . ILE B 1 21 ? 2.653 20.158 9.510 1.00 31.16 5 ILE B O 1
ATOM 1348 N N . ARG B 1 22 ? 3.015 18.214 8.381 1.00 28.70 6 ARG B N 1
ATOM 1349 C CA . ARG B 1 22 ? 1.624 17.795 8.284 1.00 27.86 6 ARG B CA 1
ATOM 1350 C C . ARG B 1 22 ? 1.248 17.051 9.549 1.00 26.69 6 ARG B C 1
ATOM 1351 O O . ARG B 1 22 ? 1.970 16.142 9.989 1.00 26.60 6 ARG B O 1
ATOM 1359 N N . ILE B 1 23 ? 0.198 17.496 10.191 1.00 25.69 7 ILE B N 1
ATOM 1360 C CA . ILE B 1 23 ? -0.445 16.688 11.222 1.00 25.44 7 ILE B CA 1
ATOM 1361 C C . ILE B 1 23 ? -1.559 15.922 10.537 1.00 24.77 7 ILE B C 1
ATOM 1362 O O . ILE B 1 23 ? -2.470 16.549 9.911 1.00 24.07 7 ILE B O 1
ATOM 1367 N N . VAL B 1 24 ? -1.430 14.605 10.517 1.00 24.15 8 VAL B N 1
ATOM 1368 C CA . VAL B 1 24 ? -2.359 13.754 9.760 1.00 24.08 8 VAL B CA 1
ATOM 1369 C C . VAL B 1 24 ? -3.190 12.956 10.738 1.00 23.56 8 VAL B C 1
ATOM 1370 O O . VAL B 1 24 ? -2.656 12.215 11.572 1.00 25.22 8 VAL B O 1
ATOM 1374 N N . LEU B 1 25 ? -4.482 13.224 10.726 1.00 22.84 9 LEU B N 1
ATOM 1375 C CA . LEU B 1 25 ? -5.408 12.510 11.564 1.00 22.54 9 LEU B CA 1
ATOM 1376 C C . LEU B 1 25 ? -6.125 11.468 10.712 1.00 23.69 9 LEU B C 1
ATOM 1377 O O . LEU B 1 25 ? -6.868 11.809 9.772 1.00 23.39 9 LEU B O 1
ATOM 1382 N N . VAL B 1 26 ? -5.998 10.220 11.131 1.00 23.41 10 VAL B N 1
ATOM 1383 C CA . VAL B 1 26 ? -6.612 9.095 10.412 1.00 25.31 10 VAL B CA 1
ATOM 1384 C C . VAL B 1 26 ? -7.975 8.770 10.996 1.00 25.23 10 VAL B C 1
ATOM 1385 O O . VAL B 1 26 ? -8.090 8.358 12.185 1.00 27.60 10 VAL B O 1
ATOM 1389 N N . GLU B 1 27 ? -9.012 8.963 10.191 1.00 26.18 11 GLU B N 1
ATOM 1390 C CA . GLU B 1 27 ? -10.376 8.492 10.499 1.00 27.10 11 GLU B CA 1
ATOM 1391 C C . GLU B 1 27 ? -10.827 8.899 11.874 1.00 27.16 11 GLU B C 1
ATOM 1392 O O . GLU B 1 27 ? -11.381 8.092 12.662 1.00 27.30 11 GLU B O 1
ATOM 139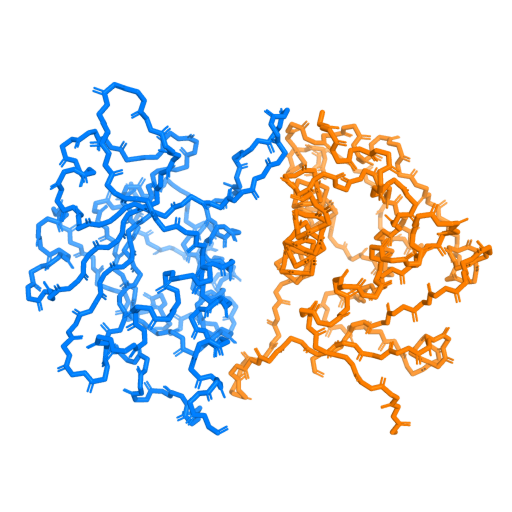8 N N . THR B 1 28 ? -10.753 10.207 12.101 1.00 26.82 12 THR B N 1
ATOM 1399 C CA . THR B 1 28 ? -11.197 10.753 13.333 1.00 27.53 12 THR B CA 1
ATOM 1400 C C . THR B 1 28 ? -12.726 10.598 13.474 1.00 30.15 12 THR B C 1
ATOM 1401 O O . THR B 1 28 ? -13.465 10.949 12.551 1.00 30.28 12 THR B O 1
ATOM 1405 N N . SER B 1 29 ? -13.160 10.123 14.658 1.00 30.44 13 SER B N 1
ATOM 1406 C CA . SER B 1 29 ? -14.543 9.918 14.965 1.00 34.28 13 SER B CA 1
ATOM 1407 C C . SER B 1 29 ? -15.279 11.227 15.313 1.00 37.16 13 SER B C 1
ATOM 1408 O O . SER B 1 29 ? -16.440 11.395 14.944 1.00 37.99 13 SER B O 1
ATOM 1411 N N . HIS B 1 30 ? -14.671 12.039 16.174 1.00 36.93 14 HIS B N 1
ATOM 1412 C CA . HIS B 1 30 ? -15.370 13.216 16.745 1.00 41.06 14 HIS B CA 1
ATOM 1413 C C . HIS B 1 30 ? -14.834 14.516 16.207 1.00 39.49 14 HIS B C 1
ATOM 1414 O O . HIS B 1 30 ? -13.636 14.812 16.331 1.00 36.42 14 HIS B O 1
ATOM 1421 N N . THR B 1 31 ? -15.732 15.332 15.670 1.00 31.43 15 THR B N 1
ATOM 1422 C CA . THR B 1 31 ? -15.322 16.633 15.109 1.00 32.19 15 THR B CA 1
ATOM 1423 C C . THR B 1 31 ? -14.762 17.522 16.195 1.00 31.85 15 THR B C 1
ATOM 1424 O O . THR B 1 31 ? -13.899 18.338 15.912 1.00 32.83 15 THR B O 1
ATOM 1428 N N . GLY B 1 32 ? -15.247 17.373 17.439 1.00 32.36 16 GLY B N 1
ATOM 1429 C CA . GLY B 1 32 ? -14.697 18.112 18.599 1.00 32.05 16 GLY B CA 1
ATOM 1430 C C . GLY B 1 32 ? -13.164 17.927 18.711 1.00 31.74 16 GLY B C 1
ATOM 1431 O O . GLY B 1 32 ? -12.414 18.885 18.996 1.00 30.75 16 GLY B O 1
ATOM 1432 N N . ASN B 1 33 ? -12.690 16.706 18.473 1.00 29.96 17 ASN B N 1
ATOM 1433 C CA . ASN B 1 33 ? -11.272 16.444 18.623 1.00 30.21 17 ASN B CA 1
ATOM 1434 C C . ASN B 1 33 ? -10.546 17.105 17.472 1.00 28.81 17 ASN B C 1
ATOM 1435 O O . ASN B 1 33 ? -9.365 17.446 17.635 1.00 28.55 17 ASN B O 1
ATOM 1440 N N . MET B 1 34 ? -11.170 17.174 16.293 1.00 28.92 18 MET B N 1
ATOM 1441 C CA . MET B 1 34 ? -10.502 17.836 15.136 1.00 30.28 18 MET B CA 1
ATOM 1442 C C . MET B 1 34 ? -10.245 19.299 15.505 1.00 30.33 18 MET B C 1
ATOM 1443 O O . MET B 1 34 ? -9.189 19.851 15.210 1.00 29.36 18 MET B O 1
ATOM 1448 N N . GLY B 1 35 ? -11.262 19.928 16.076 1.00 29.95 19 GLY B N 1
ATOM 1449 C CA . GLY B 1 35 ? -11.146 21.280 16.570 1.00 29.66 19 GLY B CA 1
ATOM 1450 C C . GLY B 1 35 ? -10.064 21.434 17.607 1.00 28.57 19 GLY B C 1
ATOM 1451 O O . GLY B 1 35 ? -9.282 22.406 17.570 1.00 29.08 19 GLY B O 1
ATOM 1452 N N . SER B 1 36 ? -10.036 20.517 18.592 1.00 28.64 20 SER B N 1
ATOM 1453 C CA . SER B 1 36 ? -9.025 20.590 19.639 1.00 27.50 20 SER B CA 1
ATOM 1454 C C . SER B 1 36 ? -7.662 20.420 19.096 1.00 25.60 20 SER B C 1
ATOM 1455 O O . SER B 1 36 ? -6.735 21.035 19.570 1.00 25.27 20 SER B O 1
ATOM 1458 N N . VAL B 1 37 ? -7.529 19.559 18.100 1.00 23.74 21 VAL B N 1
ATOM 1459 C CA . VAL B 1 37 ? -6.272 19.402 17.394 1.00 24.08 21 VAL B CA 1
ATOM 1460 C C . VAL B 1 37 ? -5.790 20.672 16.691 1.00 24.78 21 VAL B C 1
ATOM 1461 O O . VAL B 1 37 ? -4.607 21.057 16.801 1.00 25.30 21 VAL B O 1
ATOM 1465 N N . ALA B 1 38 ? -6.706 21.388 16.033 1.00 23.81 22 ALA B N 1
ATOM 1466 C CA . ALA B 1 38 ? -6.351 22.607 15.352 1.00 26.65 22 ALA B CA 1
ATOM 1467 C C . ALA B 1 38 ? -5.881 23.667 16.337 1.00 26.85 22 ALA B C 1
ATOM 1468 O O . ALA B 1 38 ? -4.897 24.318 16.088 1.00 28.26 22 ALA B O 1
ATOM 1470 N N . ARG B 1 39 ? -6.520 23.755 17.516 1.00 28.16 23 ARG B N 1
ATOM 1471 C CA . ARG B 1 39 ? -6.064 24.679 18.524 1.00 30.16 23 ARG B CA 1
ATOM 1472 C C . ARG B 1 39 ? -4.647 24.305 19.027 1.00 28.59 23 ARG B C 1
ATOM 1473 O O . ARG B 1 39 ? -3.757 25.165 19.201 1.00 30.15 23 ARG B O 1
ATOM 1481 N N . ALA B 1 40 ? -4.474 23.039 19.342 1.00 27.00 24 ALA B N 1
ATOM 1482 C CA . ALA B 1 40 ? -3.173 22.531 19.834 1.00 28.24 24 ALA B CA 1
ATOM 1483 C C . ALA B 1 40 ? -2.074 22.864 18.854 1.00 27.42 24 ALA B C 1
ATOM 1484 O O . ALA B 1 40 ? -1.042 23.389 19.225 1.00 29.46 24 ALA B O 1
ATOM 1486 N N . MET B 1 41 ? -2.308 22.537 17.621 1.00 26.95 25 MET B N 1
ATOM 1487 C CA . MET B 1 41 ? -1.388 22.914 16.525 1.00 26.52 25 MET B CA 1
ATOM 1488 C C . MET B 1 41 ? -1.067 24.368 16.495 1.00 28.71 25 MET B C 1
ATOM 1489 O O . MET B 1 41 ? 0.137 24.763 16.421 1.00 28.94 25 MET B O 1
ATOM 1494 N N . LYS B 1 42 ? -2.123 25.177 16.414 1.00 28.62 26 LYS B N 1
ATOM 1495 C CA . LYS B 1 42 ? -1.937 26.572 16.239 1.00 29.81 26 LYS B CA 1
ATOM 1496 C C . LYS B 1 42 ? -1.126 27.186 17.403 1.00 29.28 26 LYS B C 1
ATOM 1497 O O . LYS B 1 42 ? -0.287 28.055 17.162 1.00 29.18 26 LYS B O 1
ATOM 1503 N N . THR B 1 43 ? -1.386 26.781 18.659 1.00 27.78 27 THR B N 1
ATOM 1504 C CA . THR B 1 43 ? -0.605 27.296 19.770 1.00 27.71 27 THR B CA 1
ATOM 1505 C C . THR B 1 43 ? 0.890 27.031 19.618 1.00 27.53 27 THR B C 1
ATOM 1506 O O . THR B 1 43 ? 1.673 27.750 20.156 1.00 28.11 27 THR B O 1
ATOM 1510 N N . MET B 1 44 ? 1.266 25.965 18.899 1.00 27.35 28 MET B N 1
ATOM 1511 C CA . MET B 1 44 ? 2.650 25.603 18.706 1.00 27.27 28 MET B CA 1
ATOM 1512 C C . MET B 1 44 ? 3.220 26.097 17.359 1.00 28.60 28 MET B C 1
ATOM 1513 O O . MET B 1 44 ? 4.422 25.968 17.083 1.00 28.51 28 MET B O 1
ATOM 1518 N N . GLY B 1 45 ? 2.387 26.768 16.563 1.00 28.76 29 GLY B N 1
ATOM 1519 C CA . GLY B 1 45 ? 2.821 27.283 15.282 1.00 29.61 29 GLY B CA 1
ATOM 1520 C C . GLY B 1 45 ? 2.615 26.370 14.092 1.00 29.81 29 GLY B C 1
ATOM 1521 O O . GLY B 1 45 ? 3.102 26.659 12.987 1.00 29.67 29 GLY B O 1
ATOM 1522 N N . LEU B 1 46 ? 1.955 25.238 14.298 1.00 28.69 30 LEU B N 1
ATOM 1523 C CA . LEU B 1 46 ? 1.685 24.300 13.195 1.00 30.36 30 LEU B CA 1
ATOM 1524 C C . LEU B 1 46 ? 0.371 24.689 12.544 1.00 31.04 30 LEU B C 1
ATOM 1525 O O . LEU B 1 46 ? -0.544 25.112 13.244 1.00 34.72 30 LEU B O 1
ATOM 1530 N N . THR B 1 47 ? 0.341 24.673 11.196 1.00 33.19 31 THR B N 1
ATOM 1531 C CA . THR B 1 47 ? -0.802 25.186 10.421 1.00 35.17 31 THR B CA 1
ATOM 1532 C C . THR B 1 47 ? -1.395 24.171 9.406 1.00 34.86 31 THR B C 1
ATOM 1533 O O . THR B 1 47 ? -2.458 24.403 8.839 1.00 34.66 31 THR B O 1
ATOM 1537 N N . ASN B 1 48 ? -0.742 23.021 9.261 1.00 31.36 32 ASN B N 1
ATOM 1538 C CA . ASN B 1 48 ? -0.935 22.137 8.118 1.00 31.25 32 ASN B CA 1
ATOM 1539 C C . ASN B 1 48 ? -1.632 20.830 8.563 1.00 27.05 32 ASN B C 1
ATOM 1540 O O . ASN B 1 48 ? -1.000 19.865 8.987 1.00 25.28 32 ASN B O 1
ATOM 1545 N N . LEU B 1 49 ? -2.960 20.852 8.529 1.00 26.73 33 LEU B N 1
ATOM 1546 C CA . LEU B 1 49 ? -3.767 19.750 8.996 1.00 26.62 33 LEU B CA 1
ATOM 1547 C C . LEU B 1 49 ? -4.331 18.955 7.836 1.00 25.47 33 LEU B C 1
ATOM 1548 O O . LEU B 1 49 ? -4.832 19.510 6.823 1.00 28.34 33 LEU B O 1
ATOM 1553 N N . TRP B 1 50 ? -4.136 17.663 7.916 1.00 23.84 34 TRP B N 1
ATOM 1554 C CA . TRP B 1 50 ? -4.683 16.677 6.979 1.00 24.37 34 TRP B CA 1
ATOM 1555 C C . TRP B 1 50 ? -5.624 15.702 7.699 1.00 25.90 34 TRP B C 1
ATOM 1556 O O . TRP B 1 50 ? -5.267 15.141 8.748 1.00 26.50 34 TRP B O 1
ATOM 1567 N N . LEU B 1 51 ? -6.847 15.556 7.167 1.00 27.15 35 LEU B N 1
ATOM 1568 C CA . LEU B 1 51 ? -7.808 14.589 7.692 1.00 27.60 35 LEU B CA 1
ATOM 1569 C C . LEU B 1 51 ? -7.995 13.493 6.673 1.00 27.09 35 LEU B C 1
ATOM 1570 O O . LEU B 1 51 ? -8.405 13.778 5.550 1.00 31.04 35 LEU B O 1
ATOM 1575 N N . VAL B 1 52 ? -7.695 12.246 7.071 1.00 25.09 36 VAL B N 1
ATOM 1576 C CA . VAL B 1 52 ? -7.890 11.090 6.205 1.00 26.24 36 VAL B CA 1
ATOM 1577 C C . VAL B 1 52 ? -9.225 10.455 6.572 1.00 27.63 36 VAL B C 1
ATOM 1578 O O . VAL B 1 52 ? -9.413 9.987 7.711 1.00 26.31 36 VAL B O 1
ATOM 1582 N N . ASN B 1 53 ? -10.182 10.534 5.663 1.00 28.36 37 ASN B N 1
ATOM 1583 C CA . ASN B 1 53 ? -11.469 9.835 5.802 1.00 29.86 37 ASN B CA 1
ATOM 1584 C C . ASN B 1 53 ? -12.115 10.033 7.133 1.00 28.61 37 ASN B C 1
ATOM 1585 O O . ASN B 1 53 ? -12.458 9.048 7.822 1.00 30.01 37 ASN B O 1
ATOM 1590 N N . PRO B 1 54 ? -12.255 11.287 7.545 1.00 29.07 38 PRO B N 1
ATOM 1591 C CA . PRO B 1 54 ? -12.941 11.466 8.826 1.00 29.97 38 PRO B CA 1
ATOM 1592 C C . PRO B 1 54 ? -14.372 10.906 8.787 1.00 31.21 38 PRO B C 1
ATOM 1593 O O . PRO B 1 54 ? -15.050 10.944 7.739 1.00 29.04 38 PRO B O 1
ATOM 1597 N N . LEU B 1 55 ? -14.833 10.399 9.923 1.00 30.50 39 LEU B N 1
ATOM 1598 C CA . LEU B 1 55 ? -16.134 9.809 9.982 1.00 34.67 39 LEU B CA 1
ATOM 1599 C C . LEU B 1 55 ? -17.158 10.810 9.502 1.00 37.30 39 LEU B C 1
ATOM 1600 O O . LEU B 1 55 ? -18.048 10.458 8.786 1.00 38.48 39 LEU B O 1
ATOM 1605 N N . VAL B 1 56 ? -17.019 12.044 9.981 1.00 38.54 40 VAL B N 1
ATOM 1606 C CA . VAL B 1 56 ? -17.820 13.184 9.590 1.00 41.40 40 VAL B CA 1
ATOM 1607 C C . VAL B 1 56 ? -16.844 14.337 9.254 1.00 39.65 40 VAL B C 1
ATOM 1608 O O . VAL B 1 56 ? -15.815 14.520 9.925 1.00 33.97 40 VAL B O 1
ATOM 1612 N N . LYS B 1 57 ? -17.185 15.149 8.268 1.00 40.44 41 LYS B N 1
ATOM 1613 C CA . LYS B 1 57 ? -16.320 16.280 7.904 1.00 39.95 41 LYS B CA 1
ATOM 1614 C C . LYS B 1 57 ? -16.493 17.396 8.948 1.00 40.22 41 LYS B C 1
ATOM 1615 O O . LYS B 1 57 ? -17.520 17.483 9.609 1.00 38.23 41 LYS B O 1
ATOM 1621 N N . PRO B 1 58 ? -15.479 18.236 9.117 1.00 39.83 42 PRO B N 1
ATOM 1622 C CA . PRO B 1 58 ? -15.570 19.236 10.170 1.00 40.99 42 PRO B CA 1
ATOM 1623 C C . PRO B 1 58 ? -16.830 20.110 10.066 1.00 45.02 42 PRO B C 1
ATOM 1624 O O . PRO B 1 58 ? -17.278 20.426 8.970 1.00 43.60 42 PRO B O 1
ATOM 1628 N N . ASP B 1 59 ? -17.404 20.423 11.227 1.00 46.86 43 ASP B N 1
ATOM 1629 C CA . ASP B 1 59 ? -18.716 21.037 11.344 1.00 51.44 43 ASP B CA 1
ATOM 1630 C C . ASP B 1 59 ? -18.653 22.082 12.449 1.00 49.92 43 ASP B C 1
ATOM 1631 O O . ASP B 1 59 ? -17.575 22.535 12.813 1.00 47.33 43 ASP B O 1
ATOM 1636 N N . SER B 1 60 ? -19.791 22.469 12.979 1.00 51.28 44 SER B N 1
ATOM 1637 C CA . SER B 1 60 ? -19.804 23.636 13.848 1.00 56.51 44 SER B CA 1
ATOM 1638 C C . SER B 1 60 ? -19.175 23.307 15.201 1.00 54.95 44 SER B C 1
ATOM 1639 O O . SER B 1 60 ? -18.602 24.176 15.843 1.00 54.06 44 SER B O 1
ATOM 1642 N N . GLN B 1 61 ? -19.262 22.051 15.621 1.00 55.67 45 GLN B N 1
ATOM 1643 C CA . GLN B 1 61 ? -18.589 21.638 16.822 1.00 57.60 45 GLN B CA 1
ATOM 1644 C C . GLN B 1 61 ? -17.041 21.665 16.642 1.00 53.57 45 GLN B C 1
ATOM 1645 O O . GLN B 1 61 ? -16.314 22.025 17.571 1.00 55.59 45 GLN B O 1
ATOM 1651 N N . ALA B 1 62 ? -16.542 21.318 15.459 1.00 47.17 46 ALA B N 1
ATOM 1652 C CA . ALA B 1 62 ? -15.089 21.389 15.212 1.00 45.13 46 ALA B CA 1
ATOM 1653 C C . ALA B 1 62 ? -14.629 22.844 15.224 1.00 46.01 46 ALA B C 1
ATOM 1654 O O . ALA B 1 62 ? -13.597 23.184 15.782 1.00 44.36 46 ALA B O 1
ATOM 1656 N N . ILE B 1 63 ? -15.409 23.696 14.589 1.00 44.68 47 ILE B N 1
ATOM 1657 C CA . ILE B 1 63 ? -15.116 25.135 14.530 1.00 48.21 47 ILE B CA 1
ATOM 1658 C C . ILE B 1 63 ? -15.153 25.744 15.938 1.00 49.61 47 ILE B C 1
ATOM 1659 O O . ILE B 1 63 ? -14.251 26.477 16.317 1.00 49.31 47 ILE B O 1
ATOM 1664 N N . ALA B 1 64 ? -16.154 25.368 16.733 1.00 51.21 48 ALA B N 1
ATOM 1665 C CA . ALA B 1 64 ? -16.245 25.845 18.093 1.00 52.56 48 ALA B CA 1
ATOM 1666 C C . ALA B 1 64 ? -14.999 25.465 18.894 1.00 50.15 48 ALA B C 1
ATOM 1667 O O . ALA B 1 64 ? -14.374 26.322 19.522 1.00 50.76 48 ALA B O 1
ATOM 1669 N N . LEU B 1 65 ? -14.628 24.191 18.881 1.00 47.61 49 LEU B N 1
ATOM 1670 C CA . LEU B 1 65 ? -13.465 23.752 19.681 1.00 47.03 49 LEU B CA 1
ATOM 1671 C C . LEU B 1 65 ? -12.134 24.282 19.112 1.00 45.70 49 LEU B C 1
ATOM 1672 O O . LEU B 1 65 ? -11.165 24.398 19.844 1.00 46.25 49 LEU B O 1
ATOM 1677 N N . ALA B 1 66 ? -12.119 24.644 17.821 1.00 43.79 50 ALA B N 1
ATOM 1678 C CA . ALA B 1 66 ? -10.941 25.239 17.200 1.00 41.36 50 ALA B CA 1
ATOM 1679 C C . ALA B 1 66 ? -10.804 26.671 17.690 1.00 46.82 50 ALA B C 1
ATOM 1680 O O . ALA B 1 66 ? -9.697 27.153 17.898 1.00 45.25 50 ALA B O 1
ATOM 1682 N N . ALA B 1 67 ? -11.934 27.332 17.920 1.00 50.26 51 ALA B N 1
ATOM 1683 C CA . ALA B 1 67 ? -11.922 28.688 18.477 1.00 54.65 51 ALA B CA 1
ATOM 1684 C C . ALA B 1 67 ? -11.041 29.567 17.578 1.00 51.95 51 ALA B C 1
ATOM 1685 O O . ALA B 1 67 ? -11.267 29.627 16.376 1.00 52.69 51 ALA B O 1
ATOM 1687 N N . GLY B 1 68 ? -9.951 30.098 18.127 1.00 52.33 52 GLY B N 1
ATOM 1688 C CA . GLY B 1 68 ? -9.083 31.028 17.392 1.00 48.67 52 GLY B CA 1
ATOM 1689 C C . GLY B 1 68 ? -8.290 30.370 16.295 1.00 44.60 52 GLY B C 1
ATOM 1690 O O . GLY B 1 68 ? -7.693 31.043 15.467 1.00 41.24 52 GLY B O 1
ATOM 1691 N N . ALA B 1 69 ? -8.283 29.045 16.268 1.00 41.49 53 ALA B N 1
ATOM 1692 C CA . ALA B 1 69 ? -7.559 28.312 15.228 1.00 40.44 53 ALA B CA 1
ATOM 1693 C C . ALA B 1 69 ? -8.511 27.725 14.179 1.00 39.13 53 ALA B C 1
ATOM 1694 O O . ALA B 1 69 ? -8.179 26.750 13.493 1.00 35.66 53 ALA B O 1
ATOM 1696 N N . SER B 1 70 ? -9.672 28.341 13.991 1.00 38.73 54 SER B N 1
ATOM 1697 C CA . SER B 1 70 ? -10.632 27.807 13.004 1.00 38.86 54 SER B CA 1
ATOM 1698 C C . SER B 1 70 ? -10.068 27.859 11.558 1.00 38.21 54 SER B C 1
ATOM 1699 O O . SER B 1 70 ? -10.499 27.102 10.695 1.00 36.35 54 SER B O 1
ATOM 1702 N N . ASP B 1 71 ? -9.101 28.732 11.328 1.00 38.81 55 ASP B N 1
ATOM 1703 C CA . ASP B 1 71 ? -8.404 28.775 10.026 1.00 41.18 55 ASP B CA 1
ATOM 1704 C C . ASP B 1 71 ? -7.612 27.482 9.719 1.00 38.11 55 ASP B C 1
ATOM 1705 O O . ASP B 1 71 ? -7.498 27.056 8.564 1.00 36.90 55 ASP B O 1
ATOM 1710 N N . VAL B 1 72 ? -7.116 26.804 10.758 1.00 35.33 56 VAL B N 1
ATOM 1711 C CA . VAL B 1 72 ? -6.441 25.524 10.537 1.00 32.21 56 VAL B CA 1
ATOM 1712 C C . VAL B 1 72 ? -7.423 24.493 10.022 1.00 32.25 56 VAL B C 1
ATOM 1713 O O . VAL B 1 72 ? -7.122 23.716 9.101 1.00 32.87 56 VAL B O 1
ATOM 1717 N N . ILE B 1 73 ? -8.616 24.495 10.590 1.00 35.60 57 ILE B N 1
ATOM 1718 C CA . ILE B 1 73 ? -9.683 23.640 10.113 1.00 36.78 57 ILE B CA 1
ATOM 1719 C C . ILE B 1 73 ? -10.067 24.047 8.708 1.00 39.43 57 ILE B C 1
ATOM 1720 O O . ILE B 1 73 ? -10.150 23.207 7.793 1.00 38.42 57 ILE B O 1
ATOM 1725 N N . GLY B 1 74 ? -10.298 25.340 8.528 1.00 38.79 58 GLY B N 1
ATOM 1726 C CA . GLY B 1 74 ? -10.727 25.835 7.247 1.00 40.55 58 GLY B CA 1
ATOM 1727 C C . GLY B 1 74 ? -9.766 25.511 6.113 1.00 40.55 58 GLY B C 1
ATOM 1728 O O . GLY B 1 74 ? -10.186 25.359 4.992 1.00 40.75 58 GLY B O 1
ATOM 1729 N N . ASN B 1 75 ? -8.476 25.412 6.413 1.00 37.61 59 ASN B N 1
ATOM 1730 C CA . ASN B 1 75 ? -7.472 25.133 5.412 1.00 39.32 59 ASN B CA 1
ATOM 1731 C C . ASN B 1 75 ? -7.083 23.639 5.345 1.00 36.20 59 ASN B C 1
ATOM 1732 O O . ASN B 1 75 ? -6.186 23.293 4.632 1.00 36.91 59 ASN B O 1
ATOM 1737 N N . ALA B 1 76 ? -7.749 22.783 6.102 1.00 35.53 60 ALA B N 1
ATOM 1738 C CA . ALA B 1 76 ? -7.336 21.397 6.212 1.00 34.11 60 ALA B CA 1
ATOM 1739 C C . ALA B 1 76 ? -7.547 20.683 4.891 1.00 33.93 60 ALA B C 1
ATOM 1740 O O . ALA B 1 76 ? -8.440 21.044 4.081 1.00 36.71 60 ALA B O 1
ATOM 1742 N N . HIS B 1 77 ? -6.643 19.786 4.590 1.00 31.53 61 HIS B N 1
ATOM 1743 C CA . HIS B 1 77 ? -6.818 18.908 3.448 1.00 33.90 61 HIS B CA 1
ATOM 1744 C C . HIS B 1 77 ? -7.580 17.727 3.914 1.00 32.33 61 HIS B C 1
ATOM 1745 O O . HIS B 1 77 ? -7.219 17.127 4.950 1.00 32.15 61 HIS B O 1
ATOM 1752 N N . ILE B 1 78 ? -8.652 17.400 3.223 1.00 31.08 62 ILE B N 1
ATOM 1753 C CA . ILE B 1 78 ? -9.410 16.203 3.560 1.00 32.27 62 ILE B CA 1
ATOM 1754 C C . ILE B 1 78 ? -9.297 15.221 2.445 1.00 32.82 62 ILE B C 1
ATOM 1755 O O . ILE B 1 78 ? -9.675 15.537 1.306 1.00 33.86 62 ILE B O 1
ATOM 1760 N N . VAL B 1 79 ? -8.778 14.054 2.723 1.00 30.47 63 VAL B N 1
ATOM 1761 C CA . VAL B 1 79 ? -8.528 13.088 1.664 1.00 31.47 63 VAL B CA 1
ATOM 1762 C C . VAL B 1 79 ? -9.082 11.716 2.000 1.00 31.72 63 VAL B C 1
ATOM 1763 O O . VAL B 1 79 ? -9.324 11.375 3.202 1.00 29.17 63 VAL B O 1
ATOM 1767 N N . ASP B 1 80 ? -9.200 10.869 0.987 1.00 32.48 64 ASP B N 1
ATOM 1768 C CA . ASP B 1 80 ? -9.784 9.560 1.215 1.00 35.79 64 ASP B CA 1
ATOM 1769 C C . ASP B 1 80 ? -8.849 8.547 1.842 1.00 33.58 64 ASP B C 1
ATOM 1770 O O . ASP B 1 80 ? -9.320 7.665 2.500 1.00 34.43 64 ASP B O 1
ATOM 1775 N N . THR B 1 81 ? -7.566 8.614 1.533 1.00 33.84 65 THR B N 1
ATOM 1776 C CA . THR B 1 81 ? -6.653 7.548 1.884 1.00 35.10 65 THR B CA 1
ATOM 1777 C C . THR B 1 81 ? -5.410 8.123 2.511 1.00 32.36 65 THR B C 1
ATOM 1778 O O . THR B 1 81 ? -5.002 9.245 2.197 1.00 31.84 65 THR B O 1
ATOM 1782 N N . LEU B 1 82 ? -4.790 7.320 3.372 1.00 30.28 66 LEU B N 1
ATOM 1783 C CA . LEU B 1 82 ? -3.551 7.712 4.013 1.00 30.54 66 LEU B CA 1
ATOM 1784 C C . LEU B 1 82 ? -2.446 8.011 3.011 1.00 31.77 66 LEU B C 1
ATOM 1785 O O . LEU B 1 82 ? -1.687 8.972 3.174 1.00 28.90 66 LEU B O 1
ATOM 1790 N N . ASP B 1 83 ? -2.327 7.181 1.985 1.00 34.33 67 ASP B N 1
ATOM 1791 C CA . ASP B 1 83 ? -1.290 7.387 0.966 1.00 36.66 67 ASP B CA 1
ATOM 1792 C C . ASP B 1 83 ? -1.315 8.829 0.380 1.00 36.34 67 ASP B C 1
ATOM 1793 O O . ASP B 1 83 ? -0.273 9.440 0.183 1.00 35.89 67 ASP B O 1
ATOM 1798 N N . GLU B 1 84 ? -2.508 9.352 0.122 1.00 34.17 68 GLU B N 1
ATOM 1799 C CA . GLU B 1 84 ? -2.662 10.733 -0.312 1.00 36.56 68 GLU B CA 1
ATOM 1800 C C . GLU B 1 84 ? -2.044 11.730 0.664 1.00 33.84 68 GLU B C 1
ATOM 1801 O O . GLU B 1 84 ? -1.455 12.706 0.259 1.00 32.89 68 GLU B O 1
ATOM 1807 N N . ALA B 1 85 ? -2.214 11.519 1.965 1.00 31.78 69 ALA B N 1
ATOM 1808 C CA . ALA B 1 85 ? -1.649 12.449 2.921 1.00 30.12 69 ALA B CA 1
ATOM 1809 C C . ALA B 1 85 ? -0.149 12.320 3.081 1.00 30.40 69 ALA B C 1
ATOM 1810 O O . ALA B 1 85 ? 0.490 13.216 3.561 1.00 34.89 69 ALA B O 1
ATOM 1812 N N . LEU B 1 86 ? 0.384 11.155 2.795 1.00 30.87 70 LEU B N 1
ATOM 1813 C CA . LEU B 1 86 ? 1.808 10.918 2.889 1.00 32.61 70 LEU B CA 1
ATOM 1814 C C . LEU B 1 86 ? 2.553 11.253 1.566 1.00 38.36 70 LEU B C 1
ATOM 1815 O O . LEU B 1 86 ? 3.763 11.529 1.570 1.00 39.06 70 LEU B O 1
ATOM 1820 N N . ALA B 1 87 ? 1.826 11.270 0.452 1.00 39.48 71 ALA B N 1
ATOM 1821 C CA . ALA B 1 87 ? 2.445 11.622 -0.837 1.00 42.00 71 ALA B CA 1
ATOM 1822 C C . ALA B 1 87 ? 3.315 12.909 -0.732 1.00 42.26 71 ALA B C 1
ATOM 1823 O O . ALA B 1 87 ? 2.882 13.961 -0.204 1.00 45.98 71 ALA B O 1
ATOM 1825 N N . GLY B 1 88 ? 4.565 12.777 -1.144 1.00 44.37 72 GLY B N 1
ATOM 1826 C CA . GLY B 1 88 ? 5.535 13.867 -1.106 1.00 43.24 72 GLY B CA 1
ATOM 1827 C C . GLY B 1 88 ? 6.372 13.960 0.150 1.00 41.55 72 GLY B C 1
ATOM 1828 O O . GLY B 1 88 ? 7.289 14.793 0.223 1.00 40.34 72 GLY B O 1
ATOM 1829 N N . CYS B 1 89 ? 6.021 13.211 1.206 1.00 39.82 73 CYS B N 1
ATOM 1830 C CA . CYS B 1 89 ? 6.777 13.351 2.459 1.00 37.60 73 CYS B CA 1
ATOM 1831 C C . CYS B 1 89 ? 8.029 12.488 2.442 1.00 37.55 73 CYS B C 1
ATOM 1832 O O . CYS B 1 89 ? 7.958 11.283 2.211 1.00 46.23 73 CYS B O 1
ATOM 1835 N N . SER B 1 90 ? 9.148 13.078 2.804 1.00 36.68 74 SER B N 1
ATOM 1836 C CA . SER B 1 90 ? 10.399 12.349 2.931 1.00 39.32 74 SER B CA 1
ATOM 1837 C C . SER B 1 90 ? 10.507 11.610 4.273 1.00 39.93 74 SER B C 1
ATOM 1838 O O . SER B 1 90 ? 11.248 10.667 4.368 1.00 41.62 74 SER B O 1
ATOM 1841 N N . LEU B 1 91 ? 9.701 12.019 5.280 1.00 34.46 75 LEU B N 1
ATOM 1842 C CA . LEU B 1 91 ? 9.738 11.476 6.646 1.00 35.26 75 LEU B CA 1
ATOM 1843 C C . LEU B 1 91 ? 8.296 11.300 7.082 1.00 31.88 75 LEU B C 1
ATOM 1844 O O . LEU B 1 91 ? 7.502 12.229 6.971 1.00 29.30 75 LEU B O 1
ATOM 1849 N N . VAL B 1 92 ? 7.949 10.096 7.488 1.00 32.36 76 VAL B N 1
ATOM 1850 C CA . VAL B 1 92 ? 6.612 9.806 8.031 1.00 30.58 76 VAL B CA 1
ATOM 1851 C C . VAL B 1 92 ? 6.834 9.200 9.399 1.00 30.06 76 VAL B C 1
ATOM 1852 O O . VAL B 1 92 ? 7.584 8.195 9.539 1.00 31.20 76 VAL B O 1
ATOM 1856 N N . VAL B 1 93 ? 6.169 9.764 10.414 1.00 27.97 77 VAL B N 1
ATOM 1857 C CA . VAL B 1 93 ? 6.277 9.275 11.764 1.00 29.14 77 VAL B CA 1
ATOM 1858 C C . VAL B 1 93 ? 4.876 8.913 12.251 1.00 27.86 77 VAL B C 1
ATOM 1859 O O . VAL B 1 93 ? 3.952 9.712 12.119 1.00 28.65 77 VAL B O 1
ATOM 1863 N N . GLY B 1 94 ? 4.691 7.701 12.748 1.00 27.18 78 GLY B N 1
ATOM 1864 C CA . GLY B 1 94 ? 3.368 7.333 13.287 1.00 27.85 78 GLY B CA 1
ATOM 1865 C C . GLY B 1 94 ? 3.397 7.267 14.774 1.00 28.83 78 GLY B C 1
ATOM 1866 O O . GLY B 1 94 ? 4.428 6.967 15.388 1.00 29.32 78 GLY B O 1
ATOM 1867 N N . THR B 1 95 ? 2.284 7.581 15.403 1.00 28.80 79 THR B N 1
ATOM 1868 C CA . THR B 1 95 ? 2.301 7.628 16.834 1.00 31.11 79 THR B CA 1
ATOM 1869 C C . THR B 1 95 ? 1.444 6.541 17.315 1.00 36.62 79 THR B C 1
ATOM 1870 O O . THR B 1 95 ? 0.367 6.308 16.779 1.00 39.71 79 THR B O 1
ATOM 1874 N N . SER B 1 96 ? 1.951 5.854 18.337 1.00 38.34 80 SER B N 1
ATOM 1875 C CA . SER B 1 96 ? 1.239 4.807 18.999 1.00 39.92 80 SER B CA 1
ATOM 1876 C C . SER B 1 96 ? 1.754 4.662 20.439 1.00 40.31 80 SER B C 1
ATOM 1877 O O . SER B 1 96 ? 2.996 4.644 20.677 1.00 44.60 80 SER B O 1
ATOM 1880 N N . ALA B 1 97 ? 0.840 4.490 21.386 1.00 85.47 81 ALA B N 1
ATOM 1881 C CA . ALA B 1 97 ? 1.213 4.215 22.773 1.00 83.14 81 ALA B CA 1
ATOM 1882 C C . ALA B 1 97 ? 1.912 2.877 22.921 1.00 82.60 81 ALA B C 1
ATOM 1883 O O . ALA B 1 97 ? 1.760 1.979 22.086 1.00 84.51 81 ALA B O 1
ATOM 1885 N N . PRO B 1 103 ? 8.150 -4.903 15.401 1.00 48.13 87 PRO B N 1
ATOM 1886 C CA . PRO B 1 103 ? 9.394 -4.184 15.738 1.00 44.27 87 PRO B CA 1
ATOM 1887 C C . PRO B 1 103 ? 9.727 -3.153 14.669 1.00 38.84 87 PRO B C 1
ATOM 1888 O O . PRO B 1 103 ? 9.863 -3.493 13.482 1.00 36.63 87 PRO B O 1
ATOM 1892 N N . TRP B 1 104 ? 9.949 -1.933 15.121 1.00 37.58 88 TRP B N 1
ATOM 1893 C CA . TRP B 1 104 ? 10.074 -0.778 14.247 1.00 34.00 88 TRP B CA 1
ATOM 1894 C C . TRP B 1 104 ? 11.031 0.216 14.893 1.00 31.59 88 TRP B C 1
ATOM 1895 O O . TRP B 1 104 ? 11.119 0.236 16.128 1.00 31.86 88 TRP B O 1
ATOM 1906 N N . PRO B 1 105 ? 11.635 1.131 14.099 1.00 31.83 89 PRO B N 1
ATOM 1907 C CA . PRO B 1 105 ? 12.521 2.173 14.664 1.00 31.79 89 PRO B CA 1
ATOM 1908 C C . PRO B 1 105 ? 11.719 3.137 15.463 1.00 29.27 89 PRO B C 1
ATOM 1909 O O . PRO B 1 105 ? 10.667 3.584 14.989 1.00 29.19 89 PRO B O 1
ATOM 1913 N N . MET B 1 106 ? 12.154 3.403 16.684 1.00 29.34 90 MET B N 1
ATOM 1914 C CA . MET B 1 106 ? 11.336 4.186 17.647 1.00 30.76 90 MET B CA 1
ATOM 1915 C C . MET B 1 106 ? 12.018 5.500 17.929 1.00 30.19 90 MET B C 1
ATOM 1916 O O . MET B 1 106 ? 13.235 5.552 18.008 1.00 29.52 90 MET B O 1
ATOM 1921 N N . LEU B 1 107 ? 11.212 6.562 18.053 1.00 29.56 91 LEU B N 1
ATOM 1922 C CA . LEU B 1 107 ? 11.639 7.858 18.539 1.00 30.29 91 LEU B CA 1
ATOM 1923 C C . LEU B 1 107 ? 10.769 8.191 19.720 1.00 30.71 91 LEU B C 1
ATOM 1924 O O . LEU B 1 107 ? 9.594 7.801 19.742 1.00 33.76 91 LEU B O 1
ATOM 1929 N N . ASP B 1 108 ? 11.279 8.995 20.634 1.00 32.41 92 ASP B N 1
ATOM 1930 C CA . ASP B 1 108 ? 10.422 9.618 21.645 1.00 33.40 92 ASP B CA 1
ATOM 1931 C C . ASP B 1 108 ? 10.018 10.993 21.129 1.00 29.67 92 ASP B C 1
ATOM 1932 O O . ASP B 1 108 ? 10.420 11.373 20.017 1.00 27.75 92 ASP B O 1
ATOM 1937 N N . PRO B 1 109 ? 9.068 11.651 21.808 1.00 27.79 93 PRO B N 1
ATOM 1938 C CA . PRO B 1 109 ? 8.526 12.886 21.254 1.00 27.60 93 PRO B CA 1
ATOM 1939 C C . PRO B 1 109 ? 9.613 13.947 21.081 1.00 29.06 93 PRO B C 1
ATOM 1940 O O . PRO B 1 109 ? 9.587 14.729 20.087 1.00 27.33 93 PRO B O 1
ATOM 1944 N N . ARG B 1 110 ? 10.570 13.979 21.986 1.00 32.22 94 ARG B N 1
ATOM 1945 C CA . ARG B 1 110 ? 11.612 14.977 21.901 1.00 33.33 94 ARG B CA 1
ATOM 1946 C C . ARG B 1 110 ? 12.443 14.705 20.626 1.00 33.80 94 ARG B C 1
ATOM 1947 O O . ARG B 1 110 ? 12.713 15.638 19.879 1.00 33.64 94 ARG B O 1
ATOM 1955 N N . GLU B 1 111 ? 12.818 13.444 20.370 1.00 33.28 95 GLU B N 1
ATOM 1956 C CA . GLU B 1 111 ? 13.622 13.132 19.156 1.00 36.53 95 GLU B CA 1
ATOM 1957 C C . GLU B 1 111 ? 12.806 13.338 17.866 1.00 34.04 95 GLU B C 1
ATOM 1958 O O . GLU B 1 111 ? 13.348 13.733 16.815 1.00 35.67 95 GLU B O 1
ATOM 1964 N N . CYS B 1 112 ? 11.520 13.009 17.927 1.00 31.38 96 CYS B N 1
ATOM 1965 C CA . CYS B 1 112 ? 10.620 13.259 16.839 1.00 31.70 96 CYS B CA 1
ATOM 1966 C C . CYS B 1 112 ? 10.562 14.753 16.471 1.00 31.55 96 CYS B C 1
ATOM 1967 O O . CYS B 1 112 ? 10.700 15.127 15.301 1.00 31.70 96 CYS B O 1
ATOM 1970 N N . GLY B 1 113 ? 10.468 15.597 17.481 1.00 30.08 97 GLY B N 1
ATOM 1971 C CA . GLY B 1 113 ? 10.554 17.021 17.304 1.00 30.66 97 GLY B CA 1
ATOM 1972 C C . GLY B 1 113 ? 11.803 17.440 16.566 1.00 32.25 97 GLY B C 1
ATOM 1973 O O . GLY B 1 113 ? 11.740 18.211 15.612 1.00 32.74 97 GLY B O 1
ATOM 1974 N N . LEU B 1 114 ? 12.945 16.916 16.991 1.00 33.21 98 LEU B N 1
ATOM 1975 C CA . LEU B 1 114 ? 14.203 17.384 16.459 1.00 36.76 98 LEU B CA 1
ATOM 1976 C C . LEU B 1 114 ? 14.316 16.952 14.998 1.00 37.62 98 LEU B C 1
ATOM 1977 O O . LEU B 1 114 ? 14.673 17.753 14.148 1.00 39.52 98 LEU B O 1
ATOM 1982 N N . LYS B 1 115 ? 13.948 15.705 14.723 1.00 36.76 99 LYS B N 1
ATOM 1983 C CA . LYS B 1 115 ? 14.055 15.097 13.382 1.00 39.77 99 LYS B CA 1
ATOM 1984 C C . LYS B 1 115 ? 13.086 15.786 12.398 1.00 37.34 99 LYS B C 1
ATOM 1985 O O . LYS B 1 115 ? 13.432 16.086 11.253 1.00 36.44 99 LYS B O 1
ATOM 1991 N N . SER B 1 116 ? 11.884 16.067 12.878 1.00 35.96 100 SER B N 1
ATOM 1992 C CA . SER B 1 116 ? 10.843 16.711 12.088 1.00 34.19 100 SER B CA 1
ATOM 1993 C C . SER B 1 116 ? 11.215 18.099 11.647 1.00 35.15 100 SER B C 1
ATOM 1994 O O . SER B 1 116 ? 11.035 18.472 10.483 1.00 34.40 100 SER B O 1
ATOM 1997 N N . VAL B 1 117 ? 11.709 18.890 12.579 1.00 35.85 101 VAL B N 1
ATOM 1998 C CA . VAL B 1 117 ? 12.069 20.240 12.266 1.00 36.39 101 VAL B CA 1
ATOM 1999 C C . VAL B 1 117 ? 13.228 20.217 11.296 1.00 39.21 101 VAL B C 1
ATOM 2000 O O . VAL B 1 117 ? 13.220 20.982 10.356 1.00 39.40 101 VAL B O 1
ATOM 2004 N N . ALA B 1 118 ? 14.176 19.303 11.481 1.00 39.11 102 ALA B N 1
ATOM 2005 C CA . ALA B 1 118 ? 15.361 19.260 10.585 1.00 41.84 102 ALA B CA 1
ATOM 2006 C C . ALA B 1 118 ? 14.943 18.846 9.168 1.00 41.83 102 ALA B C 1
ATOM 2007 O O . ALA B 1 118 ? 15.439 19.366 8.224 1.00 44.40 102 ALA B O 1
ATOM 2009 N N . GLU B 1 119 ? 14.055 17.878 9.037 1.00 39.97 103 GLU B N 1
ATOM 2010 C CA . GLU B 1 119 ? 13.642 17.410 7.736 1.00 44.18 103 GLU B CA 1
ATOM 2011 C C . GLU B 1 119 ? 12.647 18.398 7.050 1.00 45.74 103 GLU B C 1
ATOM 2012 O O . GLU B 1 119 ? 12.638 18.538 5.780 1.00 44.70 103 GLU B O 1
ATOM 2018 N N . ALA B 1 120 ? 11.860 19.095 7.866 1.00 42.61 104 ALA B N 1
ATOM 2019 C CA . ALA B 1 120 ? 10.820 20.000 7.368 1.00 45.63 104 ALA B CA 1
ATOM 2020 C C . ALA B 1 120 ? 11.377 21.221 6.717 1.00 48.85 104 ALA B C 1
ATOM 2021 O O . ALA B 1 120 ? 10.655 21.908 6.015 1.00 49.14 104 ALA B O 1
ATOM 2023 N N . ALA B 1 121 ? 12.618 21.568 7.050 1.00 52.29 105 ALA B N 1
ATOM 2024 C CA . ALA B 1 121 ? 13.272 22.704 6.437 1.00 56.65 105 ALA B CA 1
ATOM 2025 C C . ALA B 1 121 ? 13.312 22.503 4.930 1.00 58.98 105 ALA B C 1
ATOM 2026 O O . ALA B 1 121 ? 13.182 23.441 4.191 1.00 63.89 105 ALA B O 1
ATOM 2028 N N . ASN B 1 122 ? 13.443 21.252 4.501 1.00 59.20 106 ASN B N 1
ATOM 2029 C CA . ASN B 1 122 ? 13.637 20.904 3.101 1.00 59.51 106 ASN B CA 1
ATOM 2030 C C . ASN B 1 122 ? 12.398 20.336 2.385 1.00 55.71 106 ASN B C 1
ATOM 2031 O O . ASN B 1 122 ? 12.267 20.454 1.186 1.00 52.00 106 ASN B O 1
ATOM 2036 N N . THR B 1 123 ? 11.553 19.607 3.101 1.00 50.17 107 THR B N 1
ATOM 2037 C CA . THR B 1 123 ? 10.634 18.690 2.449 1.00 48.62 107 THR B CA 1
ATOM 2038 C C . THR B 1 123 ? 9.453 18.475 3.376 1.00 44.28 107 THR B C 1
ATOM 2039 O O . THR B 1 123 ? 9.582 18.702 4.562 1.00 40.20 107 THR B O 1
ATOM 2043 N N . PRO B 1 124 ? 8.328 17.986 2.844 1.00 41.56 108 PRO B N 1
ATOM 2044 C CA . PRO B 1 124 ? 7.240 17.687 3.791 1.00 36.93 108 PRO B CA 1
ATOM 2045 C C . PRO B 1 124 ? 7.494 16.515 4.748 1.00 36.02 108 PRO B C 1
ATOM 2046 O O . PRO B 1 124 ? 8.143 15.532 4.393 1.00 34.64 108 PRO B O 1
ATOM 2050 N N . VAL B 1 125 ? 6.921 16.640 5.959 1.00 32.21 109 VAL B N 1
ATOM 2051 C CA . VAL B 1 125 ? 7.009 15.636 6.966 1.00 33.49 109 VAL B CA 1
ATOM 2052 C C . VAL B 1 125 ? 5.574 15.333 7.412 1.00 31.46 109 VAL B C 1
ATOM 2053 O O . VAL B 1 125 ? 4.762 16.247 7.461 1.00 30.99 109 VAL B O 1
ATOM 2057 N N . ALA B 1 126 ? 5.245 14.046 7.604 1.00 30.04 110 ALA B N 1
ATOM 2058 C CA . ALA B 1 126 ? 3.948 13.686 8.138 1.00 28.51 110 ALA B CA 1
ATOM 2059 C C . ALA B 1 126 ? 4.077 13.080 9.540 1.00 27.18 110 ALA B C 1
ATOM 2060 O O . ALA B 1 126 ? 4.820 12.122 9.746 1.00 29.34 110 ALA B O 1
ATOM 2062 N N . LEU B 1 127 ? 3.334 13.651 10.477 1.00 26.42 111 LEU B N 1
ATOM 2063 C CA . LEU B 1 127 ? 3.162 13.116 11.836 1.00 24.01 111 LEU B CA 1
ATOM 2064 C C . LEU B 1 127 ? 1.734 12.586 11.916 1.00 23.59 111 LEU B C 1
ATOM 2065 O O . LEU B 1 127 ? 0.765 13.324 11.707 1.00 24.62 111 LEU B O 1
ATOM 2070 N N . VAL B 1 128 ? 1.614 11.292 12.034 1.00 23.43 112 VAL B N 1
ATOM 2071 C CA . VAL B 1 128 ? 0.367 10.624 11.776 1.00 23.22 112 VAL B CA 1
ATOM 2072 C C . VAL B 1 128 ? -0.223 10.153 13.148 1.00 21.98 112 VAL B C 1
ATOM 2073 O O . VAL B 1 128 ? 0.453 9.441 13.908 1.00 22.71 112 VAL B O 1
ATOM 2077 N N . PHE B 1 129 ? -1.509 10.431 13.337 1.00 20.34 113 PHE B N 1
ATOM 2078 C CA . PHE B 1 129 ? -2.242 10.115 14.532 1.00 22.04 113 PHE B CA 1
ATOM 2079 C C . PHE B 1 129 ? -3.448 9.292 14.189 1.00 23.48 113 PHE B C 1
ATOM 2080 O O . PHE B 1 129 ? -4.013 9.485 13.156 1.00 23.46 113 PHE B O 1
ATOM 2088 N N . GLY B 1 130 ? -3.762 8.322 15.049 1.00 24.27 114 GLY B N 1
ATOM 2089 C CA . GLY B 1 130 ? -4.839 7.384 14.771 1.00 25.67 114 GLY B CA 1
ATOM 2090 C C . GLY B 1 130 ? -6.178 7.726 15.403 1.00 25.87 114 GLY B C 1
ATOM 2091 O O . GLY B 1 130 ? -6.410 8.817 15.955 1.00 26.22 114 GLY B O 1
ATOM 2092 N N . ARG B 1 131 ? -7.087 6.757 15.290 1.00 26.98 115 ARG B N 1
ATOM 2093 C CA . ARG B 1 131 ? -8.472 6.913 15.695 1.00 26.93 115 ARG B CA 1
ATOM 2094 C C . ARG B 1 131 ? -8.577 6.973 17.184 1.00 27.82 115 ARG B C 1
ATOM 2095 O O . ARG B 1 131 ? -7.863 6.267 17.863 1.00 26.70 115 ARG B O 1
ATOM 2103 N N . GLU B 1 132 ? -9.589 7.651 17.683 1.00 29.75 116 GLU B N 1
ATOM 2104 C CA . GLU B 1 132 ? -9.763 7.797 19.145 1.00 33.19 116 GLU B CA 1
ATOM 2105 C C . GLU B 1 132 ? -9.648 6.527 19.980 1.00 39.39 116 GLU B C 1
ATOM 2106 O O . GLU B 1 132 ? -9.009 6.559 21.044 1.00 43.31 116 GLU B O 1
ATOM 2112 N N . ARG B 1 133 ? -10.279 5.438 19.580 1.00 41.62 117 ARG B N 1
ATOM 2113 C CA . ARG B 1 133 ? -10.136 4.192 20.392 1.00 43.69 117 ARG B CA 1
ATOM 2114 C C . ARG B 1 133 ? -9.123 3.243 19.823 1.00 38.82 117 ARG B C 1
ATOM 2115 O O . ARG B 1 133 ? -8.384 2.587 20.566 1.00 37.57 117 ARG B O 1
ATOM 2123 N N . VAL B 1 134 ? -9.123 3.095 18.494 1.00 34.58 118 VAL B N 1
ATOM 2124 C CA . VAL B 1 134 ? -8.382 2.037 17.890 1.00 33.15 118 VAL B CA 1
ATOM 2125 C C . VAL B 1 134 ? -6.930 2.386 17.640 1.00 31.10 118 VAL B C 1
ATOM 2126 O O . VAL B 1 134 ? -6.104 1.472 17.522 1.00 29.33 118 VAL B O 1
ATOM 2130 N N . GLY B 1 135 ? -6.608 3.677 17.470 1.00 28.92 119 GLY B N 1
ATOM 2131 C CA . GLY B 1 135 ? -5.289 4.061 17.003 1.00 28.94 119 GLY B CA 1
ATOM 2132 C C . GLY B 1 135 ? -5.125 3.811 15.506 1.00 28.44 119 GLY B C 1
ATOM 2133 O O . GLY B 1 135 ? -6.079 3.899 14.733 1.00 28.25 119 GLY B O 1
ATOM 2134 N N . LEU B 1 136 ? -3.899 3.528 15.115 1.00 29.17 120 LEU B N 1
ATOM 2135 C CA . LEU B 1 136 ? -3.538 3.270 13.753 1.00 29.16 120 LEU B CA 1
ATOM 2136 C C . LEU B 1 136 ? -3.533 1.788 13.571 1.00 32.20 120 LEU B C 1
ATOM 2137 O O . LEU B 1 136 ? -3.115 1.072 14.475 1.00 32.86 120 LEU B O 1
ATOM 2142 N N . THR B 1 137 ? -3.936 1.326 12.394 1.00 32.85 121 THR B N 1
ATOM 2143 C CA . THR B 1 137 ? -3.880 -0.082 12.106 1.00 34.67 121 THR B CA 1
ATOM 2144 C C . THR B 1 137 ? -2.475 -0.493 11.801 1.00 35.25 121 THR B C 1
ATOM 2145 O O . THR B 1 137 ? -1.590 0.371 11.545 1.00 34.53 121 THR B O 1
ATOM 2149 N N . ASN B 1 138 ? -2.278 -1.802 11.721 1.00 38.05 122 ASN B N 1
ATOM 2150 C CA . ASN B 1 138 ? -0.976 -2.380 11.328 1.00 40.26 122 ASN B CA 1
ATOM 2151 C C . ASN B 1 138 ? -0.565 -1.948 9.942 1.00 38.54 122 ASN B C 1
ATOM 2152 O O . ASN B 1 138 ? 0.569 -1.537 9.747 1.00 38.08 122 ASN B O 1
ATOM 2157 N N . GLU B 1 139 ? -1.482 -1.971 8.991 1.00 39.43 123 GLU B N 1
ATOM 2158 C CA . GLU B 1 139 ? -1.131 -1.562 7.629 1.00 43.33 123 GLU B CA 1
ATOM 2159 C C . GLU B 1 139 ? -0.722 -0.087 7.567 1.00 38.86 123 GLU B C 1
ATOM 2160 O O . GLU B 1 139 ? 0.200 0.273 6.864 1.00 36.18 123 GLU B O 1
ATOM 2166 N N . GLU B 1 140 ? -1.327 0.741 8.416 1.00 35.78 124 GLU B N 1
ATOM 2167 C CA . GLU B 1 140 ? -0.981 2.156 8.489 1.00 34.08 124 GLU B CA 1
ATOM 2168 C C . GLU B 1 140 ? 0.387 2.379 9.122 1.00 32.06 124 GLU B C 1
ATOM 2169 O O . GLU B 1 140 ? 1.193 3.160 8.630 1.00 32.99 124 GLU B O 1
ATOM 2175 N N . LEU B 1 141 ? 0.651 1.656 10.198 1.00 31.49 125 LEU B N 1
ATOM 2176 C CA . LEU B 1 141 ? 1.913 1.753 10.932 1.00 31.55 125 LEU B CA 1
ATOM 2177 C C . LEU B 1 141 ? 3.101 1.319 10.062 1.00 32.45 125 LEU B C 1
ATOM 2178 O O . LEU B 1 141 ? 4.194 1.851 10.184 1.00 31.79 125 LEU B O 1
ATOM 2183 N N . GLN B 1 142 ? 2.847 0.406 9.134 1.00 34.15 126 GLN B N 1
ATOM 2184 C CA . GLN B 1 142 ? 3.878 -0.040 8.225 1.00 36.57 126 GLN B CA 1
ATOM 2185 C C . GLN B 1 142 ? 4.213 0.937 7.113 1.00 36.86 126 GLN B C 1
ATOM 2186 O O . GLN B 1 142 ? 5.181 0.733 6.399 1.00 35.74 126 GLN B O 1
ATOM 2192 N N . LYS B 1 143 ? 3.475 2.034 7.026 1.00 34.47 127 LYS B N 1
ATOM 2193 C CA . LYS B 1 143 ? 3.798 3.101 6.106 1.00 36.96 127 LYS B CA 1
ATOM 2194 C C . LYS B 1 143 ? 4.718 4.171 6.678 1.00 35.65 127 LYS B C 1
ATOM 2195 O O . LYS B 1 143 ? 5.083 5.111 5.959 1.00 34.46 127 LYS B O 1
ATOM 2201 N N . CYS B 1 144 ? 5.067 4.050 7.968 1.00 32.99 128 CYS B N 1
ATOM 2202 C CA . CYS B 1 144 ? 5.854 5.069 8.668 1.00 31.36 128 CYS B CA 1
ATOM 2203 C C . CYS B 1 144 ? 7.318 4.631 8.743 1.00 32.56 128 CYS B C 1
ATOM 2204 O O . CYS B 1 144 ? 7.635 3.443 8.862 1.00 32.76 128 CYS B O 1
ATOM 2207 N N . HIS B 1 145 ? 8.209 5.597 8.635 1.00 31.78 129 HIS B N 1
ATOM 2208 C CA . HIS B 1 145 ? 9.601 5.368 8.866 1.00 30.88 129 HIS B CA 1
ATOM 2209 C C . HIS B 1 145 ? 9.897 5.064 10.314 1.00 30.23 129 HIS B C 1
ATOM 2210 O O . HIS B 1 145 ? 10.727 4.218 10.604 1.00 28.59 129 HIS B O 1
ATOM 2217 N N . TYR B 1 146 ? 9.236 5.777 11.208 1.00 30.56 130 TYR B N 1
ATOM 2218 C CA . TYR B 1 146 ? 9.465 5.647 12.640 1.00 29.09 130 TYR B CA 1
ATOM 2219 C C . TYR B 1 146 ? 8.133 5.597 13.375 1.00 30.01 130 TYR B C 1
ATOM 2220 O O . TYR B 1 146 ? 7.143 6.148 12.902 1.00 28.48 130 TYR B O 1
ATOM 2229 N N . HIS B 1 147 ? 8.161 5.072 14.597 1.00 26.14 131 HIS B N 1
ATOM 2230 C CA . HIS B 1 147 ? 7.002 5.146 15.484 1.00 27.45 131 HIS B CA 1
ATOM 2231 C C . HIS B 1 147 ? 7.423 5.959 16.693 1.00 27.19 131 HIS B C 1
ATOM 2232 O O . HIS B 1 147 ? 8.549 5.763 17.251 1.00 28.20 131 HIS B O 1
ATOM 2239 N N . VAL B 1 148 ? 6.483 6.760 17.192 1.00 27.33 132 VAL B N 1
ATOM 2240 C CA . VAL B 1 148 ? 6.679 7.525 18.427 1.00 27.21 132 VAL B CA 1
ATOM 2241 C C . VAL B 1 148 ? 5.689 7.080 19.480 1.00 27.43 132 VAL B C 1
ATOM 2242 O O . VAL B 1 148 ? 4.470 6.981 19.226 1.00 27.75 132 VAL B O 1
ATOM 2246 N N . ALA B 1 149 ? 6.233 6.698 20.610 1.00 28.63 133 ALA B N 1
ATOM 2247 C CA . ALA B 1 149 ? 5.456 6.455 21.809 1.00 29.63 133 ALA B CA 1
ATOM 2248 C C . ALA B 1 149 ? 5.709 7.591 22.787 1.00 30.76 133 ALA B C 1
ATOM 2249 O O . ALA B 1 149 ? 6.856 7.904 23.090 1.00 30.01 133 ALA B O 1
ATOM 2251 N N . ILE B 1 150 ? 4.646 8.208 23.295 1.00 27.24 134 IL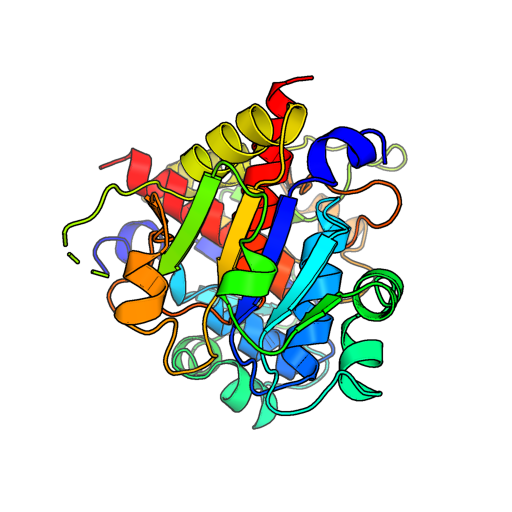E B N 1
ATOM 2252 C CA . ILE B 1 150 ? 4.815 9.164 24.396 1.00 28.12 134 ILE B CA 1
ATOM 2253 C C . ILE B 1 150 ? 4.866 8.334 25.698 1.00 28.33 134 ILE B C 1
ATOM 2254 O O . ILE B 1 150 ? 3.974 7.543 25.912 1.00 23.87 134 ILE B O 1
ATOM 2259 N N . ALA B 1 151 ? 5.954 8.430 26.434 1.00 30.46 135 ALA B N 1
ATOM 2260 C CA . ALA B 1 151 ? 6.139 7.614 27.609 1.00 37.39 135 ALA B CA 1
ATOM 2261 C C . ALA B 1 151 ? 5.042 7.936 28.583 1.00 33.34 135 ALA B C 1
ATOM 2262 O O . ALA B 1 151 ? 4.815 9.064 28.844 1.00 34.63 135 ALA B O 1
ATOM 2264 N N . ALA B 1 152 ? 4.331 6.939 29.052 1.00 30.64 136 ALA B N 1
ATOM 2265 C CA . ALA B 1 152 ? 3.189 7.176 29.897 1.00 30.49 136 ALA B CA 1
ATOM 2266 C C . ALA B 1 152 ? 3.003 6.126 30.991 1.00 30.86 136 ALA B C 1
ATOM 2267 O O . ALA B 1 152 ? 3.638 5.116 30.990 1.00 31.03 136 ALA B O 1
ATOM 2269 N N . ASN B 1 153 ? 2.123 6.422 31.911 1.00 29.92 137 ASN B N 1
ATOM 2270 C CA . ASN B 1 153 ? 1.704 5.519 32.940 1.00 31.60 137 ASN B CA 1
ATOM 2271 C C . ASN B 1 153 ? 1.294 4.215 32.336 1.00 32.22 137 ASN B C 1
ATOM 2272 O O . ASN B 1 153 ? 0.358 4.168 31.631 1.00 34.80 137 ASN B O 1
ATOM 2277 N N . PRO B 1 154 ? 1.991 3.148 32.644 1.00 34.60 138 PRO B N 1
ATOM 2278 C CA . PRO B 1 154 ? 1.639 1.836 32.127 1.00 36.43 138 PRO B CA 1
ATOM 2279 C C . PRO B 1 154 ? 0.269 1.371 32.528 1.00 38.66 138 PRO B C 1
ATOM 2280 O O . PRO B 1 154 ? -0.301 0.595 31.841 1.00 40.76 138 PRO B O 1
ATOM 2284 N N . GLU B 1 155 ? -0.267 1.879 33.613 1.00 40.06 139 GLU B N 1
ATOM 2285 C CA . GLU B 1 155 ? -1.654 1.582 33.961 1.00 45.58 139 GLU B CA 1
ATOM 2286 C C . GLU B 1 155 ? -2.630 2.278 33.027 1.00 42.21 139 GLU B C 1
ATOM 2287 O O . GLU B 1 155 ? -3.759 1.852 32.887 1.00 42.04 139 GLU B O 1
ATOM 2293 N N . TYR B 1 156 ? -2.201 3.364 32.400 1.00 39.49 140 TYR B N 1
ATOM 2294 C CA . TYR B 1 156 ? -3.139 4.181 31.673 1.00 37.88 140 TYR B CA 1
ATOM 2295 C C . TYR B 1 156 ? -2.373 5.074 30.745 1.00 34.51 140 TYR B C 1
ATOM 2296 O O . TYR B 1 156 ? -2.013 6.209 31.096 1.00 31.32 140 TYR B O 1
ATOM 2305 N N . SER B 1 157 ? -2.123 4.545 29.538 1.00 37.48 141 SER B N 1
ATOM 2306 C CA . SER B 1 157 ? -1.139 5.116 28.648 1.00 37.22 141 SER B CA 1
ATOM 2307 C C . SER B 1 157 ? -1.768 5.851 27.479 1.00 35.10 141 SER B C 1
ATOM 2308 O O . SER B 1 157 ? -1.065 6.431 26.682 1.00 36.19 141 SER B O 1
ATOM 2311 N N . SER B 1 158 ? -3.082 5.832 27.386 1.00 34.66 142 SER B N 1
ATOM 2312 C CA . SER B 1 158 ? -3.769 6.366 26.250 1.00 34.43 142 SER B CA 1
ATOM 2313 C C . SER B 1 158 ? -4.199 7.825 26.446 1.00 31.32 142 SER B C 1
ATOM 2314 O O . SER B 1 158 ? -5.135 8.115 27.188 1.00 31.21 142 SER B O 1
ATOM 2317 N N . LEU B 1 159 ? -3.489 8.738 25.775 1.00 28.63 143 LEU B N 1
ATOM 2318 C CA . LEU B 1 159 ? -3.831 10.116 25.797 1.00 27.55 143 LEU B CA 1
ATOM 2319 C C . LEU B 1 159 ? -5.039 10.352 24.885 1.00 27.30 143 LEU B C 1
ATOM 2320 O O . LEU B 1 159 ? -5.228 9.680 23.861 1.00 26.46 143 LEU B O 1
ATOM 2325 N N . ASN B 1 160 ? -5.792 11.383 25.176 1.00 26.93 144 ASN B N 1
ATOM 2326 C CA . ASN B 1 160 ? -6.758 11.858 24.223 1.00 27.65 144 ASN B CA 1
ATOM 2327 C C . ASN B 1 160 ? -6.029 12.260 22.942 1.00 26.80 144 ASN B C 1
ATOM 2328 O O . ASN B 1 160 ? -4.957 12.769 22.982 1.00 25.29 144 ASN B O 1
ATOM 2333 N N . LEU B 1 161 ? -6.649 12.007 21.806 1.00 26.52 145 LEU B N 1
ATOM 2334 C CA . LEU B 1 161 ? -6.063 12.333 20.523 1.00 26.56 145 LEU B CA 1
ATOM 2335 C C . LEU B 1 161 ? -5.445 13.735 20.490 1.00 26.71 145 LEU B C 1
ATOM 2336 O O . LEU B 1 161 ? -4.318 13.882 20.165 1.00 26.14 145 LEU B O 1
ATOM 2341 N N . ALA B 1 162 ? -6.215 14.746 20.819 1.00 25.16 146 ALA B N 1
ATOM 2342 C CA . ALA B 1 162 ? -5.737 16.116 20.780 1.00 25.81 146 ALA B CA 1
ATOM 2343 C C . ALA B 1 162 ? -4.607 16.337 21.762 1.00 24.75 146 ALA B C 1
ATOM 2344 O O . ALA B 1 162 ? -3.763 17.130 21.575 1.00 24.25 146 ALA B O 1
ATOM 2346 N N A MET B 1 163 ? -4.674 15.783 22.959 0.50 26.39 147 MET B N 1
ATOM 2347 N N B MET B 1 163 ? -4.675 15.784 22.959 0.50 26.03 147 MET B N 1
ATOM 2348 C CA A MET B 1 163 ? -3.582 15.848 23.931 0.50 25.98 147 MET B CA 1
ATOM 2349 C CA B MET B 1 163 ? -3.591 15.864 23.936 0.50 25.42 147 MET B CA 1
ATOM 2350 C C A MET B 1 163 ? -2.286 15.277 23.417 0.50 24.80 147 MET B C 1
ATOM 2351 C C B MET B 1 163 ? -2.286 15.261 23.446 0.50 24.47 147 MET B C 1
ATOM 2352 O O A MET B 1 163 ? -1.220 15.843 23.690 0.50 23.72 147 MET B O 1
ATOM 2353 O O B MET B 1 163 ? -1.216 15.810 23.739 0.50 23.42 147 MET B O 1
ATOM 2362 N N . ALA B 1 164 ? -2.364 14.147 22.709 1.00 24.40 148 ALA B N 1
ATOM 2363 C CA . ALA B 1 164 ? -1.205 13.592 22.043 1.00 23.90 148 ALA B CA 1
ATOM 2364 C C . ALA B 1 164 ? -0.658 14.509 20.977 1.00 22.84 148 ALA B C 1
ATOM 2365 O O . ALA B 1 164 ? 0.551 14.705 20.910 1.00 23.91 148 ALA B O 1
ATOM 2367 N N . VAL B 1 165 ? -1.517 15.144 20.215 1.00 21.95 149 VAL B N 1
ATOM 2368 C CA . VAL B 1 165 ? -1.016 16.133 19.229 1.00 22.19 149 VAL B CA 1
ATOM 2369 C C . VAL B 1 165 ? -0.349 17.271 19.979 1.00 21.97 149 VAL B C 1
ATOM 2370 O O . VAL B 1 165 ? 0.713 17.720 19.599 1.00 21.69 149 VAL B O 1
ATOM 2374 N N . GLN B 1 166 ? -0.937 17.695 21.097 1.00 20.42 150 GLN B N 1
ATOM 2375 C CA . GLN B 1 166 ? -0.385 18.830 21.799 1.00 20.85 150 GLN B CA 1
ATOM 2376 C C . GLN B 1 166 ? 1.055 18.464 22.238 1.00 21.63 150 GLN B C 1
ATOM 2377 O O . GLN B 1 166 ? 1.930 19.305 22.189 1.00 23.01 150 GLN B O 1
ATOM 2383 N N . VAL B 1 167 ? 1.257 17.258 22.795 1.00 21.76 151 VAL B N 1
ATOM 2384 C CA . VAL B 1 167 ? 2.596 16.856 23.243 1.00 22.08 151 VAL B CA 1
ATOM 2385 C C . VAL B 1 167 ? 3.624 16.864 22.111 1.00 22.56 151 VAL B C 1
ATOM 2386 O O . VAL B 1 167 ? 4.720 17.497 22.218 1.00 23.65 151 VAL B O 1
ATOM 2390 N N . ILE B 1 168 ? 3.245 16.241 21.011 1.00 22.66 152 ILE B N 1
ATOM 2391 C CA . ILE B 1 168 ? 4.129 16.165 19.841 1.00 23.28 152 ILE B CA 1
ATOM 2392 C C . ILE B 1 168 ? 4.410 17.570 19.279 1.00 24.16 152 ILE B C 1
ATOM 2393 O O . ILE B 1 168 ? 5.568 17.919 18.981 1.00 26.74 152 ILE B O 1
ATOM 2398 N N . ALA B 1 169 ? 3.365 18.373 19.150 1.00 24.18 153 ALA B N 1
ATOM 2399 C CA . ALA B 1 169 ? 3.488 19.737 18.602 1.00 24.96 153 ALA B CA 1
ATOM 2400 C C . ALA B 1 169 ? 4.396 20.568 19.521 1.00 24.49 153 ALA B C 1
ATOM 2401 O O . ALA B 1 169 ? 5.210 21.337 19.070 1.00 24.68 153 ALA B O 1
ATOM 2403 N N . TYR B 1 170 ? 4.272 20.358 20.832 1.00 26.42 154 TYR B N 1
ATOM 2404 C CA . TYR B 1 170 ? 5.009 21.107 21.811 1.00 26.60 154 TYR B CA 1
ATOM 2405 C C . TYR B 1 170 ? 6.510 20.787 21.645 1.00 27.86 154 TYR B C 1
ATOM 2406 O O . TYR B 1 170 ? 7.358 21.667 21.676 1.00 27.68 154 TYR B O 1
ATOM 2415 N N . GLU B 1 171 ? 6.834 19.529 21.446 1.00 27.35 155 GLU B N 1
ATOM 2416 C CA . GLU B 1 171 ? 8.245 19.112 21.252 1.00 28.57 155 GLU B CA 1
ATOM 2417 C C . GLU B 1 171 ? 8.751 19.578 19.871 1.00 28.83 155 GLU B C 1
ATOM 2418 O O . GLU B 1 171 ? 9.931 19.858 19.686 1.00 29.10 155 GLU B O 1
ATOM 2424 N N . VAL B 1 172 ? 7.854 19.697 18.920 1.00 27.74 156 VAL B N 1
ATOM 2425 C CA . VAL B 1 172 ? 8.246 20.281 17.582 1.00 28.52 156 VAL B CA 1
ATOM 2426 C C . VAL B 1 172 ? 8.639 21.749 17.776 1.00 30.20 156 VAL B C 1
ATOM 2427 O O . VAL B 1 172 ? 9.677 22.215 17.260 1.00 31.05 156 VAL B O 1
ATOM 2431 N N . ARG B 1 173 ? 7.877 22.481 18.577 1.00 30.17 157 ARG B N 1
ATOM 2432 C CA . ARG B 1 173 ? 8.217 23.892 18.742 1.00 30.82 157 ARG B CA 1
ATOM 2433 C C . ARG B 1 173 ? 9.488 24.044 19.582 1.00 32.12 157 ARG B C 1
ATOM 2434 O O . ARG B 1 173 ? 10.304 24.875 19.280 1.00 31.77 157 ARG B O 1
ATOM 2442 N N . MET B 1 174 ? 9.671 23.208 20.599 1.00 32.03 158 MET B N 1
ATOM 2443 C CA . MET B 1 174 ? 10.924 23.214 21.352 1.00 32.99 158 MET B CA 1
ATOM 2444 C C . MET B 1 174 ? 12.099 22.941 20.441 1.00 32.66 158 MET B C 1
ATOM 2445 O O . MET B 1 174 ? 13.132 23.584 20.559 1.00 34.05 158 MET B O 1
ATOM 2450 N N . ALA B 1 175 ? 11.959 21.999 19.537 1.00 31.24 159 ALA B N 1
ATOM 2451 C CA . ALA B 1 175 ? 13.032 21.719 18.573 1.00 3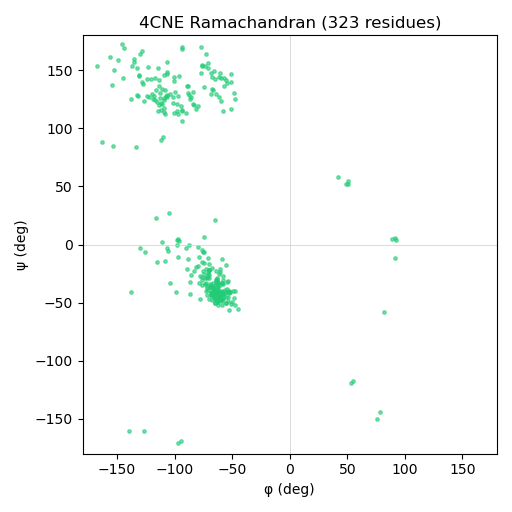3.63 159 ALA B CA 1
ATOM 2452 C C . ALA B 1 175 ? 13.308 22.941 17.697 1.00 34.71 159 ALA B C 1
ATOM 2453 O O . ALA B 1 175 ? 14.467 23.307 17.461 1.00 37.39 159 ALA B O 1
ATOM 2455 N N . TRP B 1 176 ? 12.264 23.605 17.247 1.00 34.87 160 TRP B N 1
ATOM 2456 C CA . TRP B 1 176 ? 12.442 24.822 16.420 1.00 37.72 160 TRP B CA 1
ATOM 2457 C C . TRP B 1 176 ? 13.179 25.940 17.230 1.00 40.03 160 TRP B C 1
ATOM 2458 O O . TRP B 1 176 ? 14.212 26.482 16.811 1.00 41.54 160 TRP B O 1
ATOM 2469 N N . LEU B 1 177 ? 12.694 26.193 18.430 1.00 39.21 161 LEU B N 1
ATOM 2470 C CA . LEU B 1 177 ? 13.319 27.146 19.325 1.00 42.65 161 LEU B CA 1
ATOM 2471 C C . LEU B 1 177 ? 14.810 26.881 19.542 1.00 44.09 161 LEU B C 1
ATOM 2472 O O . LEU B 1 177 ? 15.617 27.823 19.589 1.00 47.99 161 LEU B O 1
ATOM 2477 N N . ALA B 1 178 ? 15.189 25.625 19.670 1.00 43.49 162 ALA B N 1
ATOM 2478 C CA . ALA B 1 178 ? 16.607 25.300 19.778 1.00 46.30 162 ALA B CA 1
ATOM 2479 C C . ALA B 1 178 ? 17.393 25.779 18.566 1.00 49.45 162 ALA B C 1
ATOM 2480 O O . ALA B 1 178 ? 18.532 26.214 18.713 1.00 51.80 162 ALA B O 1
ATOM 2482 N N . THR B 1 179 ? 16.786 25.771 17.376 1.00 50.75 163 THR B N 1
ATOM 2483 C CA . THR B 1 179 ? 17.516 26.216 16.157 1.00 54.37 163 THR B CA 1
ATOM 2484 C C . THR B 1 179 ? 17.754 27.703 16.189 1.00 57.90 163 THR B C 1
ATOM 2485 O O . THR B 1 179 ? 18.645 28.201 15.532 1.00 62.73 163 THR B O 1
ATOM 2489 N N . GLN B 1 180 ? 16.961 28.414 16.968 1.00 59.33 164 GLN B N 1
ATOM 2490 C CA . GLN B 1 180 ? 17.223 29.810 17.237 1.00 61.98 164 GLN B CA 1
ATOM 2491 C C . GLN B 1 180 ? 18.432 29.907 18.151 1.00 64.03 164 GLN B C 1
ATOM 2492 O O . GLN B 1 180 ? 18.399 30.572 19.177 1.00 65.73 164 GLN B O 1
#

Secondary structure (DSSP, 8-state):
-TTHHHHTTEEEEEES---HHHHHHHHHHHHHTT--EEEEES-SS---HHHHHHHGGGHHHHHT-EEESSHHHHHTT-SEEEEE----SSS---EE-HHHHHHHHHHHHTTS-EEEEE-BTTTB--HHHHTT-SEEE-----TTS----HHHHHHHHHHHHHHHHHHT-/-TTHHHHTTEEEEEES-S-HHHHHHHHHHHHHHT--EEEEES-SS---HHHHHHHGGGHHHHHT-EEESSHHHHHTT-SEEEEE-----EE-HHHHHHHHHHHHTTS-EEEEE-BTTTB--HHHHTT-SEEE-----TTS----HHHHHHHHHHHHHHHHHHH-

B-factor: mean 39.55, std 12.25, range [20.34, 113.51]

InterPro domains:
  IPR001537 tRNA/rRNA methyltransferase, SpoU type [PF00588] (5-154)
  IPR004384 RNA methyltransferase TrmJ/LasT [PIRSF004808] (2-243)
  IPR004384 RNA methyltransferase TrmJ/LasT [PTHR42786] (2-242)
  IPR004384 RNA methyltransferase TrmJ/LasT [TIGR00050] (1-241)
  IPR029026 tRNA (guanine-N1-)-methyltransferase, N-terminal [G3DSA:3.40.1280.10] (1-164)
  IPR029028 Alpha/beta knot methyltransferases [SSF75217] (4-164)